Protein AF-A0A8H7HT44-F1 (afdb_monomer_lite)

Secondary structure (DSSP, 8-state):
---------------------------------------------------PPPP-----------------S-------------------------TT--SEEE--SPPP-PPPSSS--PPPS----EEESTT--STT--EEEEEEESS-EEEEHHHHHHHHHHHHHHHHHHH-GGGEEEEE-----EEEEE-----STTGGGT--TTTT--PEEEEEEEEE-TT-EEEEEEE-GGGHHHHHHHHHHHHTTSSS-EEEEE-SBSTTSSSBHHHHHHHHHTT-EEEETTEEEE--SSS-HHHHHHHHTT-

Foldseek 3Di:
DDDDDDDDDDDDDDDDDDDDDDDDDDDDDDDDDDDDDDDDDDDDDDDDDDDDDDDDDDDDDDDDDDDDDDDDDDDDDDDDDDDDDDDDDDDDPDDDPPPPPPQWDADDPDDFDFDDPPDDDADQPDDDFKFFQLQDWLVQFQWKKFKFAQHWTKGFSVLLVVLVCQLQVQCCVPPNRNQKMKGFPFDFRGWDFDPDQDPDVVSVVVDPPCVVVGGDTDGTITTHDRGGTGMMMTGPPVCVVSNVVSSVRSQVSHPHDIDMDIDQGGGPDPDGPVVVVVQVVQLQWAIDRSDTDGQDPDDPPVVSVVSSVRD

InterPro domains:
  IPR001197 Large ribosomal subunit protein uL16, eukaryota/archaea [PTHR11726] (122-304)
  IPR016180 Large ribosomal subunit protein uL16 domain [cd01433] (138-261)
  IPR018255 Large ribosomal subunit protein uL16, conserved site, eukaryota/archaea [PS01257] (203-224)
  IPR036920 Large ribosomal subunit protein uL16 superfamily [G3DSA:3.90.1170.10] (127-273)
  IPR036920 Large ribosomal subunit protein uL16 superfamily [SSF54686] (123-268)
  IPR047873 Large ribosomal subunit protein uL16 [PF00252] (124-261)

Organism: NCBI:txid456999

Radius of gyration: 32.83 Å; chains: 1; boun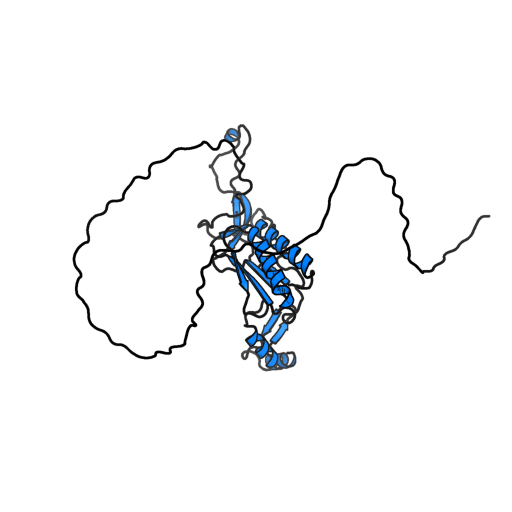ding box: 73×122×83 Å

Structure (mmCIF, N/CA/C/O backbone):
data_AF-A0A8H7HT44-F1
#
_entry.id   AF-A0A8H7HT44-F1
#
loop_
_atom_site.group_PDB
_atom_site.id
_atom_site.type_symbol
_atom_site.label_atom_id
_atom_site.label_alt_id
_atom_site.label_comp_id
_atom_site.label_asym_id
_atom_site.label_entity_id
_atom_site.label_seq_id
_atom_site.pdbx_PDB_ins_code
_atom_site.Cartn_x
_atom_site.Cartn_y
_atom_site.Cartn_z
_atom_site.occupancy
_atom_site.B_iso_or_equiv
_atom_site.auth_seq_id
_atom_site.auth_comp_id
_atom_site.auth_asym_id
_atom_site.auth_atom_id
_atom_site.pdbx_PDB_model_num
ATOM 1 N N . MET A 1 1 ? 19.706 70.543 18.599 1.00 37.88 1 MET A N 1
ATOM 2 C CA . MET A 1 1 ? 19.344 70.424 17.167 1.00 37.88 1 MET A CA 1
ATOM 3 C C . MET A 1 1 ? 18.742 69.041 16.934 1.00 37.88 1 MET A C 1
ATOM 5 O O . MET A 1 1 ? 19.259 68.110 17.529 1.00 37.88 1 MET A O 1
ATOM 9 N N . THR A 1 2 ? 17.627 68.958 16.191 1.00 42.50 2 THR A N 1
ATOM 10 C CA . THR A 1 2 ? 16.979 67.758 15.583 1.00 42.50 2 THR A CA 1
ATOM 11 C C . THR A 1 2 ? 17.364 66.357 16.114 1.00 42.50 2 THR A C 1
ATOM 13 O O . THR A 1 2 ? 18.491 65.918 15.927 1.00 42.50 2 THR A O 1
ATOM 16 N N . GLY A 1 3 ? 16.475 65.527 16.665 1.00 34.94 3 GLY A N 1
ATOM 17 C CA . GLY A 1 3 ? 15.022 65.653 16.822 1.00 34.94 3 GLY A CA 1
ATOM 18 C C . GLY A 1 3 ? 14.358 64.276 16.987 1.00 34.94 3 GLY A C 1
ATOM 19 O O . GLY A 1 3 ? 14.173 63.571 16.008 1.00 34.94 3 GLY A O 1
ATOM 20 N N . THR A 1 4 ? 14.030 63.914 18.235 1.00 37.78 4 THR A N 1
ATOM 21 C CA . THR A 1 4 ? 12.840 63.135 18.677 1.00 37.78 4 THR A CA 1
ATOM 22 C C . THR A 1 4 ? 12.241 62.057 17.745 1.00 37.78 4 THR A C 1
ATOM 24 O O . THR A 1 4 ? 11.661 62.368 16.715 1.00 37.78 4 THR A O 1
ATOM 27 N N . ARG A 1 5 ? 12.303 60.767 18.122 1.00 36.16 5 ARG A N 1
ATOM 28 C CA . ARG A 1 5 ? 11.324 60.055 18.999 1.00 36.16 5 ARG A CA 1
ATOM 29 C C . ARG A 1 5 ? 9.902 59.929 18.409 1.00 36.16 5 ARG A C 1
ATOM 31 O O . ARG A 1 5 ? 9.193 60.926 18.398 1.00 36.16 5 ARG A O 1
ATOM 38 N N . LEU A 1 6 ? 9.425 58.697 18.164 1.00 38.81 6 LEU A N 1
ATOM 39 C CA . LEU A 1 6 ? 8.416 57.978 18.988 1.00 38.81 6 LEU A CA 1
ATOM 40 C C . LEU A 1 6 ? 7.840 56.734 18.281 1.00 38.81 6 LEU A C 1
ATOM 42 O O . LEU A 1 6 ? 7.751 56.680 17.061 1.00 38.81 6 LEU A O 1
ATOM 46 N N . ALA A 1 7 ? 7.404 55.757 19.080 1.00 41.16 7 ALA A N 1
ATOM 47 C CA . ALA A 1 7 ? 6.642 54.588 18.642 1.00 41.16 7 ALA A CA 1
ATOM 48 C C . ALA A 1 7 ? 5.163 54.695 19.068 1.00 41.16 7 ALA A C 1
ATOM 50 O O . ALA A 1 7 ? 4.877 55.240 20.133 1.00 41.16 7 ALA A O 1
ATOM 51 N N . ARG A 1 8 ? 4.253 54.128 18.261 1.00 31.77 8 ARG A N 1
ATOM 52 C CA . ARG A 1 8 ? 2.858 53.694 18.545 1.00 31.77 8 ARG A CA 1
ATOM 53 C C . ARG A 1 8 ? 2.390 52.913 17.290 1.00 31.77 8 ARG A C 1
ATOM 55 O O . ARG A 1 8 ? 2.748 53.340 16.202 1.00 31.77 8 ARG A O 1
ATOM 62 N N . ALA A 1 9 ? 1.799 51.711 17.302 1.00 30.69 9 ALA A N 1
ATOM 63 C CA . ALA A 1 9 ? 0.752 51.053 18.111 1.00 30.69 9 ALA A CA 1
ATOM 64 C C . ALA A 1 9 ? -0.678 51.209 17.529 1.00 30.69 9 ALA A C 1
ATOM 66 O O . ALA A 1 9 ? -1.004 52.270 17.012 1.00 30.69 9 ALA A O 1
ATOM 67 N N . ALA A 1 10 ? -1.499 50.154 17.709 1.00 34.38 10 ALA A N 1
ATOM 68 C CA . ALA A 1 10 ? -2.857 49.888 17.169 1.00 34.38 10 ALA A CA 1
ATOM 69 C C . ALA A 1 10 ? -2.914 49.571 15.649 1.00 34.38 10 ALA A C 1
ATOM 71 O O . ALA A 1 10 ? -2.206 50.205 14.879 1.00 34.38 10 ALA A O 1
ATOM 72 N N . LEU A 1 11 ? -3.560 48.509 15.128 1.00 32.31 11 LEU A N 1
ATOM 73 C CA . LEU A 1 11 ? -4.848 47.795 15.360 1.00 32.31 11 LEU A CA 1
ATOM 74 C C . LEU A 1 11 ? -6.084 48.437 14.701 1.00 32.31 11 LEU A C 1
ATOM 76 O O . LEU A 1 11 ? -6.300 49.631 14.853 1.00 32.31 11 LEU A O 1
ATOM 80 N N . MET A 1 12 ? -6.931 47.560 14.119 1.00 28.78 12 MET A N 1
ATOM 81 C CA . MET A 1 12 ? -8.271 47.806 13.531 1.00 28.78 12 MET A CA 1
ATOM 82 C C . MET A 1 12 ? -8.293 48.627 12.216 1.00 28.78 12 MET A C 1
ATOM 84 O O . MET A 1 12 ? -7.408 49.443 12.008 1.00 28.78 12 MET A O 1
ATOM 88 N N . THR A 1 13 ? -9.226 48.479 11.256 1.00 30.70 13 THR A N 1
ATOM 89 C CA . THR A 1 13 ? -10.298 47.490 10.924 1.00 30.70 13 THR A CA 1
ATOM 90 C C . THR A 1 13 ? -10.782 47.757 9.476 1.00 30.70 13 THR A C 1
ATOM 92 O O . THR A 1 13 ? -10.482 48.821 8.951 1.00 30.70 13 THR A O 1
ATOM 95 N N . GLN A 1 14 ? -11.627 46.867 8.917 1.00 33.28 14 GLN A N 1
ATOM 96 C CA . GLN A 1 14 ? -12.494 47.056 7.721 1.00 33.28 14 GLN A CA 1
ATOM 97 C C . GLN A 1 14 ? -11.764 47.072 6.350 1.00 33.28 14 GLN A C 1
ATOM 99 O O . GLN A 1 14 ? -10.657 47.583 6.259 1.00 33.28 14 GLN A O 1
ATOM 104 N N . SER A 1 15 ? -12.195 46.429 5.248 1.00 29.91 15 SER A N 1
ATOM 105 C CA . SER A 1 15 ? -13.490 45.947 4.691 1.00 29.91 15 SER A CA 1
ATOM 106 C C . SER A 1 15 ? -14.059 46.876 3.606 1.00 29.91 15 SER A C 1
ATOM 108 O O . SER A 1 15 ? -14.185 48.067 3.859 1.00 29.91 15 SER A O 1
ATOM 110 N N . LEU A 1 16 ? -14.520 46.272 2.490 1.00 34.16 16 LEU A N 1
ATOM 111 C CA . LEU A 1 16 ? -15.276 46.873 1.361 1.00 34.16 16 LEU A CA 1
ATOM 112 C C . LEU A 1 16 ? -14.436 47.796 0.433 1.00 34.16 16 LEU A C 1
ATOM 114 O O . LEU A 1 16 ? -13.455 48.374 0.885 1.00 34.16 16 LEU A O 1
ATOM 118 N N . GLU A 1 17 ? -14.711 47.992 -0.865 1.00 31.45 17 GLU A N 1
ATOM 119 C CA . GLU A 1 17 ? -15.514 47.274 -1.883 1.00 31.45 17 GLU A CA 1
ATOM 120 C C . GLU A 1 17 ? -15.044 47.727 -3.296 1.00 31.45 17 GLU A C 1
ATOM 122 O O . GLU A 1 17 ? -14.401 48.764 -3.428 1.00 31.45 17 GLU A O 1
ATOM 127 N N . ASP A 1 18 ? -15.329 46.913 -4.317 1.00 28.80 18 ASP A N 1
ATOM 128 C CA . ASP A 1 18 ? -15.537 47.181 -5.760 1.00 28.80 18 ASP A CA 1
ATOM 129 C C . ASP A 1 18 ? -14.993 48.453 -6.469 1.00 28.80 18 ASP A C 1
ATOM 131 O O . ASP A 1 18 ? -15.210 49.590 -6.062 1.00 28.80 18 ASP A O 1
ATOM 135 N N . GLY A 1 19 ? -14.408 48.279 -7.670 1.00 28.09 19 GLY A N 1
ATOM 136 C CA . GLY A 1 19 ? -13.982 49.418 -8.506 1.00 28.09 19 GLY A CA 1
ATOM 137 C C . GLY A 1 19 ? -13.338 49.073 -9.855 1.00 28.09 19 GLY A C 1
ATOM 138 O O . GLY A 1 19 ? -12.134 49.215 -10.043 1.00 28.09 19 GLY A O 1
ATOM 139 N N . THR A 1 20 ? -14.150 48.635 -10.814 1.00 28.62 20 THR A N 1
ATOM 140 C CA . THR A 1 20 ? -13.809 48.366 -12.226 1.00 28.62 20 THR A CA 1
ATOM 141 C C . THR A 1 20 ? -12.851 49.363 -12.908 1.00 28.62 20 THR A C 1
ATOM 143 O O . THR A 1 20 ? -13.158 50.549 -12.991 1.00 28.62 20 THR A O 1
ATOM 146 N N . TYR A 1 21 ? -11.818 48.854 -13.594 1.00 34.03 21 TYR A N 1
ATOM 147 C CA . TYR A 1 21 ? -11.233 49.511 -14.774 1.00 34.03 21 TYR A CA 1
ATOM 148 C C . TYR A 1 21 ? -11.099 48.513 -15.925 1.00 34.03 21 TYR A C 1
ATOM 150 O O . TYR A 1 21 ? -10.310 47.571 -15.867 1.00 34.03 21 TYR A O 1
ATOM 158 N N . ALA A 1 22 ? -11.869 48.738 -16.989 1.00 32.16 22 ALA A N 1
ATOM 159 C CA . ALA A 1 22 ? -11.761 48.013 -18.246 1.00 32.16 22 ALA A CA 1
ATOM 160 C C . ALA A 1 22 ? -11.398 48.997 -19.363 1.00 32.16 22 ALA A C 1
ATOM 162 O O . ALA A 1 22 ? -12.159 49.919 -19.648 1.00 32.16 22 ALA A O 1
ATOM 163 N N . GLN A 1 23 ? -10.270 48.768 -20.036 1.00 33.03 23 GLN A N 1
ATOM 164 C CA . GLN A 1 23 ? -10.029 49.306 -21.373 1.00 33.03 23 GLN A CA 1
ATOM 165 C C . GLN A 1 23 ? -9.693 48.158 -22.325 1.00 33.03 23 GLN A C 1
ATOM 167 O O . GLN A 1 23 ? -8.879 47.284 -22.036 1.00 33.03 23 GLN A O 1
ATOM 172 N N . LEU A 1 24 ? -10.415 48.140 -23.442 1.00 32.31 24 LEU A N 1
ATOM 173 C CA . LEU A 1 24 ? -10.427 47.088 -24.453 1.00 32.31 24 LEU A CA 1
ATOM 174 C C . LEU A 1 24 ? -9.476 47.434 -25.596 1.00 32.31 24 LEU A C 1
ATOM 176 O O . LEU A 1 24 ? -9.567 48.542 -26.109 1.00 32.31 24 LEU A O 1
ATOM 180 N N . PHE A 1 25 ? -8.736 46.452 -26.122 1.00 28.33 25 PHE A N 1
ATOM 181 C CA . PHE A 1 25 ? -8.438 46.388 -27.561 1.00 28.33 25 PHE A CA 1
ATOM 182 C C . PHE A 1 25 ? -8.197 44.936 -28.033 1.00 28.33 25 PHE A C 1
ATOM 184 O O . PHE A 1 25 ? -7.349 44.240 -27.491 1.00 28.33 25 PHE A O 1
ATOM 191 N N . GLY A 1 26 ? -8.950 44.491 -29.054 1.00 28.12 26 GLY A N 1
ATOM 192 C CA . GLY A 1 26 ? -8.706 43.269 -29.860 1.00 28.12 26 GLY A CA 1
ATOM 193 C C . GLY A 1 26 ? -8.869 41.904 -29.157 1.00 28.12 26 GLY A C 1
ATOM 194 O O . GLY A 1 26 ? -7.903 41.338 -28.671 1.00 28.12 26 GLY A O 1
ATOM 195 N N . ARG A 1 27 ? -10.072 41.312 -29.045 1.00 33.56 27 ARG A N 1
ATOM 196 C CA . ARG A 1 27 ? -10.703 40.401 -30.048 1.00 33.56 27 ARG A CA 1
ATOM 197 C C . ARG A 1 27 ? -9.721 39.348 -30.625 1.00 33.56 27 ARG A C 1
ATOM 199 O O . ARG A 1 27 ? -8.777 39.717 -31.306 1.00 33.56 27 ARG A O 1
ATOM 206 N N . LYS A 1 28 ? -9.957 38.032 -30.485 1.00 29.89 28 LYS A N 1
ATOM 207 C CA . LYS A 1 28 ? -11.209 37.315 -30.827 1.00 29.89 28 LYS A CA 1
ATOM 208 C C . LYS A 1 28 ? -11.586 36.133 -29.900 1.00 29.89 28 LYS A C 1
ATOM 210 O O . LYS A 1 28 ? -10.759 35.271 -29.654 1.00 29.89 28 LYS A O 1
ATOM 215 N N . LEU A 1 29 ? -12.888 36.089 -29.576 1.00 30.75 29 LEU A N 1
ATOM 216 C CA . LEU A 1 29 ? -13.809 34.939 -29.411 1.00 30.75 29 LEU A CA 1
ATOM 217 C C . LEU A 1 29 ? -13.452 33.777 -28.437 1.00 30.75 29 LEU A C 1
ATOM 219 O O . LEU A 1 29 ? -12.451 33.103 -28.616 1.00 30.75 29 LEU A O 1
ATOM 223 N N . ILE A 1 30 ? -14.210 33.555 -27.342 1.00 30.52 30 ILE A N 1
ATOM 224 C CA . ILE A 1 30 ? -15.583 32.958 -27.235 1.00 30.52 30 ILE A CA 1
ATOM 225 C C . ILE A 1 30 ? -15.526 31.412 -27.367 1.00 30.52 30 ILE A C 1
ATOM 227 O O . ILE A 1 30 ? -14.980 30.925 -28.345 1.00 30.52 30 ILE A O 1
ATOM 231 N N . PHE A 1 31 ? -16.052 30.572 -26.458 1.00 25.41 31 PHE A N 1
ATOM 232 C CA . PHE A 1 31 ? -16.946 30.786 -25.301 1.00 25.41 31 PHE A CA 1
ATOM 233 C C . PHE A 1 31 ? -16.708 29.742 -24.187 1.00 25.41 31 PHE A C 1
ATOM 235 O O . PHE A 1 31 ? -16.288 28.620 -24.457 1.00 25.41 31 PHE A O 1
ATOM 242 N N . SER A 1 32 ? -17.075 30.085 -22.949 1.00 33.97 32 SER A N 1
ATOM 243 C CA . SER A 1 32 ? -17.280 29.137 -21.842 1.00 33.97 32 SER A CA 1
ATOM 244 C C . SER A 1 32 ? -18.777 29.054 -21.562 1.00 33.97 32 SER A C 1
ATOM 246 O O . SER A 1 32 ? -19.348 30.070 -21.171 1.00 33.97 32 SER A O 1
ATOM 248 N N . ILE A 1 33 ? -19.396 27.875 -21.681 1.00 32.12 33 ILE A N 1
ATOM 249 C CA . ILE A 1 33 ? -20.751 27.623 -21.168 1.00 32.12 33 ILE A CA 1
ATOM 250 C C . ILE A 1 33 ? -20.831 26.243 -20.492 1.00 32.12 33 ILE A C 1
ATOM 252 O O . ILE A 1 33 ? -20.457 25.219 -21.060 1.00 32.12 33 ILE A O 1
ATOM 256 N N . PHE A 1 34 ? -21.337 26.252 -19.256 1.00 34.50 34 PHE A N 1
ATOM 257 C CA . PHE A 1 34 ? -21.904 25.102 -18.544 1.00 34.50 34 PHE A CA 1
ATOM 258 C C . PHE A 1 34 ? -23.014 24.437 -19.373 1.00 34.50 34 PHE A C 1
ATOM 260 O O . PHE A 1 34 ? -23.878 25.162 -19.845 1.00 34.50 34 PHE A O 1
ATOM 267 N N . TYR A 1 35 ? -23.112 23.102 -19.389 1.00 25.70 35 TYR A N 1
ATOM 268 C CA . TYR A 1 35 ? -24.362 22.385 -19.055 1.00 25.70 35 TYR A CA 1
ATOM 269 C C . TYR A 1 35 ? -24.148 20.858 -19.034 1.00 25.70 35 TYR A C 1
ATOM 271 O O . TYR A 1 35 ? -23.526 20.293 -19.929 1.00 25.70 35 TYR A O 1
ATOM 279 N N . TYR A 1 36 ? -24.720 20.184 -18.033 1.00 36.38 36 TYR A N 1
ATOM 280 C CA . TYR A 1 36 ? -25.208 18.806 -18.194 1.00 36.38 36 TYR A CA 1
ATOM 281 C C . TYR A 1 36 ? -26.533 18.881 -18.968 1.00 36.38 36 TYR A C 1
ATOM 283 O O . TYR A 1 36 ? -27.296 19.815 -18.730 1.00 36.38 36 TYR A O 1
ATOM 291 N N . PRO A 1 37 ? -26.883 17.886 -19.796 1.00 39.72 37 PRO A N 1
ATOM 292 C CA . PRO A 1 37 ? -27.986 17.052 -19.318 1.00 39.72 37 PRO A CA 1
ATOM 293 C C . PRO A 1 37 ? -27.871 15.556 -19.637 1.00 39.72 37 PRO A C 1
ATOM 295 O O . PRO A 1 37 ? -27.061 15.081 -20.429 1.00 39.72 37 PRO A O 1
ATOM 298 N N . LEU A 1 38 ? -28.743 14.824 -18.952 1.00 32.50 38 LEU A N 1
ATOM 299 C CA . LEU A 1 38 ? -29.019 13.402 -19.085 1.00 32.50 38 LEU A CA 1
ATOM 300 C C . LEU A 1 38 ? -29.829 13.068 -20.362 1.00 32.50 38 LEU A C 1
ATOM 302 O O . LEU A 1 38 ? -30.639 13.871 -20.809 1.00 32.50 38 LEU A O 1
ATOM 306 N N . ALA A 1 39 ? -29.750 11.786 -20.744 1.00 32.47 39 ALA A N 1
ATOM 307 C CA . ALA A 1 39 ? -30.862 10.927 -21.194 1.00 32.47 39 ALA A CA 1
ATOM 308 C C . ALA A 1 39 ? -31.244 10.751 -22.694 1.00 32.47 39 ALA A C 1
ATOM 310 O O . ALA A 1 39 ? -31.598 11.680 -23.406 1.00 32.47 39 ALA A O 1
ATOM 311 N N . ARG A 1 40 ? -31.391 9.447 -23.014 1.00 29.97 40 ARG A N 1
ATOM 312 C CA . ARG A 1 40 ? -32.373 8.765 -23.899 1.00 29.97 40 ARG A CA 1
ATOM 313 C C . ARG A 1 40 ? -32.098 8.547 -25.403 1.00 29.97 40 ARG A C 1
ATOM 315 O O . ARG A 1 40 ? -32.569 9.272 -26.265 1.00 29.97 40 ARG A O 1
ATOM 322 N N . SER A 1 41 ? -31.541 7.355 -25.655 1.00 26.16 41 SER A N 1
ATOM 323 C CA . SER A 1 41 ? -31.965 6.338 -26.644 1.00 26.16 41 SER A CA 1
ATOM 324 C C . SER A 1 41 ? -31.801 4.965 -25.935 1.00 26.16 41 SER A C 1
ATOM 326 O O . SER A 1 41 ? -30.787 4.789 -25.261 1.00 26.16 41 SER A O 1
ATOM 328 N N . ILE A 1 42 ? -32.728 3.992 -25.856 1.00 31.45 42 ILE A N 1
ATOM 329 C CA . ILE A 1 42 ? -34.080 3.784 -26.432 1.00 31.45 42 ILE A CA 1
ATOM 330 C C . ILE A 1 42 ? -34.020 3.511 -27.950 1.00 31.45 42 ILE A C 1
ATOM 332 O O . ILE A 1 42 ? -33.752 4.442 -28.701 1.00 31.45 42 ILE A O 1
ATOM 336 N N . GLU A 1 43 ? -34.186 2.276 -28.463 1.00 29.58 43 GLU A N 1
ATOM 337 C CA . GLU A 1 43 ? -34.564 0.970 -27.856 1.00 29.58 43 GLU A CA 1
ATOM 338 C C . GLU A 1 43 ? -33.748 -0.219 -28.414 1.00 29.58 43 GLU A C 1
ATOM 340 O O . GLU A 1 43 ? -33.395 -0.228 -29.591 1.00 29.58 43 GLU A O 1
ATOM 345 N N . ARG A 1 44 ? -33.596 -1.296 -27.622 1.00 26.14 44 ARG A N 1
ATOM 346 C CA . ARG A 1 44 ? -34.099 -2.637 -28.001 1.00 26.14 44 ARG A CA 1
ATOM 347 C C . ARG A 1 44 ? -34.193 -3.571 -26.788 1.00 26.14 44 ARG A C 1
ATOM 349 O O . ARG A 1 44 ? -33.341 -3.561 -25.906 1.00 26.14 44 ARG A O 1
ATOM 356 N N . PHE A 1 45 ? -35.280 -4.336 -26.752 1.00 25.48 45 PHE A N 1
ATOM 357 C CA . PHE A 1 45 ? -35.689 -5.209 -25.651 1.00 25.48 45 PHE A CA 1
ATOM 358 C C . PHE A 1 45 ? -34.836 -6.481 -25.526 1.00 25.48 45 PHE A C 1
ATOM 360 O O . PHE A 1 45 ? -34.574 -7.148 -26.522 1.00 25.48 45 PHE A O 1
ATOM 367 N N . ALA A 1 46 ? -34.579 -6.891 -24.281 1.00 28.12 46 ALA A N 1
ATOM 368 C CA . ALA A 1 46 ? -34.647 -8.291 -23.852 1.00 28.12 46 ALA A CA 1
ATOM 369 C C . ALA A 1 46 ? -34.918 -8.328 -22.335 1.00 28.12 46 ALA A C 1
ATOM 371 O O . ALA A 1 46 ? -34.050 -7.997 -21.529 1.00 28.12 46 ALA A O 1
ATOM 372 N N . VAL A 1 47 ? -36.144 -8.682 -21.941 1.00 26.67 47 VAL A N 1
ATOM 373 C CA . VAL A 1 47 ? -36.562 -8.796 -20.535 1.00 26.67 47 VAL A CA 1
ATOM 374 C C . VAL A 1 47 ? -36.498 -10.258 -20.113 1.00 26.67 47 VAL A C 1
ATOM 376 O O . VAL A 1 47 ? -37.272 -11.054 -20.629 1.00 26.67 47 VAL A O 1
ATOM 379 N N . ILE A 1 48 ? -35.657 -10.590 -19.125 1.00 26.36 48 ILE A N 1
ATOM 380 C CA . ILE A 1 48 ? -35.842 -11.776 -18.270 1.00 26.36 48 ILE A CA 1
ATOM 381 C C . ILE A 1 48 ? -35.543 -11.398 -16.806 1.00 26.36 48 ILE A C 1
ATOM 383 O O . ILE A 1 48 ? -34.407 -11.421 -16.338 1.00 26.36 48 ILE A O 1
ATOM 387 N N . ARG A 1 49 ? -36.607 -11.049 -16.077 1.00 25.39 49 ARG A N 1
ATOM 388 C CA . ARG A 1 49 ? -36.806 -11.442 -14.666 1.00 25.39 49 ARG A CA 1
ATOM 389 C C . ARG A 1 49 ? -37.326 -12.898 -14.692 1.00 25.39 49 ARG A C 1
ATOM 391 O O . ARG A 1 49 ? -37.945 -13.260 -15.684 1.00 25.39 49 ARG A O 1
ATOM 398 N N . SER A 1 50 ? -37.192 -13.775 -13.698 1.00 26.12 50 SER A N 1
ATOM 399 C CA . SER A 1 50 ? -36.572 -13.750 -12.358 1.00 26.12 50 SER A CA 1
ATOM 400 C C . SER A 1 50 ? -36.762 -15.137 -11.716 1.00 26.12 50 SER A C 1
ATOM 402 O O . SER A 1 50 ? -37.829 -15.705 -11.919 1.00 26.12 50 SER A O 1
ATOM 404 N N . ALA A 1 51 ? -35.845 -15.620 -10.868 1.00 29.05 51 ALA A N 1
ATOM 405 C CA . ALA A 1 51 ? -36.146 -16.614 -9.818 1.00 29.05 51 ALA A CA 1
ATOM 406 C C . ALA A 1 51 ? -35.024 -16.651 -8.747 1.00 29.05 51 ALA A C 1
ATOM 408 O O . ALA A 1 51 ? -33.868 -16.398 -9.100 1.00 29.05 51 ALA A O 1
ATOM 409 N N . PRO A 1 52 ? -35.334 -16.908 -7.459 1.00 31.55 52 PRO A N 1
ATOM 410 C CA . PRO A 1 52 ? -34.357 -16.948 -6.366 1.00 31.55 52 PRO A CA 1
ATOM 411 C C . PRO A 1 52 ? -33.739 -18.343 -6.161 1.00 31.55 52 PRO A C 1
ATOM 413 O O . PRO A 1 52 ? -34.285 -19.348 -6.604 1.00 31.55 52 PRO A O 1
ATOM 416 N N . ALA A 1 53 ? -32.614 -18.400 -5.441 1.00 30.33 53 ALA A N 1
ATOM 417 C CA . ALA A 1 53 ? -32.045 -19.654 -4.951 1.00 30.33 53 ALA A CA 1
ATOM 418 C C . ALA A 1 53 ? -32.706 -20.044 -3.620 1.00 30.33 53 ALA A C 1
ATOM 420 O O . ALA A 1 53 ? -32.580 -19.319 -2.632 1.00 30.33 53 ALA A O 1
ATOM 421 N N . GLU A 1 54 ? -33.401 -21.178 -3.612 1.00 28.66 54 GLU A N 1
ATOM 422 C CA . GLU A 1 54 ? -34.036 -21.765 -2.431 1.00 28.66 54 GLU A CA 1
ATOM 423 C C . GLU A 1 54 ? -33.089 -22.756 -1.730 1.00 28.66 54 GLU A C 1
ATOM 425 O O . GLU A 1 54 ? -32.157 -23.292 -2.334 1.00 28.66 54 GLU A O 1
ATOM 430 N N . GLN A 1 55 ? -33.289 -22.955 -0.427 1.00 26.66 55 GLN A N 1
ATOM 431 C CA . GLN A 1 55 ? -32.468 -23.839 0.400 1.00 26.66 55 GLN A CA 1
ATOM 432 C C . GLN A 1 55 ? -32.886 -25.300 0.203 1.00 26.66 55 GLN A C 1
ATOM 434 O O . GLN A 1 55 ? -34.070 -25.608 0.282 1.00 26.66 55 GLN A O 1
ATOM 439 N N . VAL A 1 56 ? -31.919 -26.211 0.071 1.00 28.83 56 VAL A N 1
ATOM 440 C CA . VAL A 1 56 ? -32.140 -27.644 0.318 1.00 28.83 56 VAL A CA 1
ATOM 441 C C . VAL A 1 56 ? -30.980 -28.184 1.147 1.00 28.83 56 VAL A C 1
ATOM 443 O O . VAL A 1 56 ? -29.838 -28.234 0.689 1.00 28.83 56 VAL A O 1
ATOM 446 N N . GLU A 1 57 ? -31.284 -28.582 2.380 1.00 25.48 57 GLU A N 1
ATOM 447 C CA . GLU A 1 57 ? -30.437 -29.487 3.153 1.00 25.48 57 GLU A CA 1
ATOM 448 C C . GLU A 1 57 ? -30.569 -30.903 2.581 1.00 25.48 57 GLU A C 1
ATOM 450 O O . GLU A 1 57 ? -31.677 -31.359 2.305 1.00 25.48 57 GLU A O 1
ATOM 455 N N . ALA A 1 58 ? -29.458 -31.627 2.450 1.00 28.16 58 ALA A N 1
ATOM 456 C CA . ALA A 1 58 ? -29.486 -33.072 2.254 1.00 28.16 58 ALA A CA 1
ATOM 457 C C . ALA A 1 58 ? -28.259 -33.710 2.913 1.00 28.16 58 ALA A C 1
ATOM 459 O O . ALA A 1 58 ? -27.116 -33.490 2.508 1.00 28.16 58 ALA A O 1
ATOM 460 N N . SER A 1 59 ? -28.514 -34.485 3.960 1.00 24.56 59 SER A N 1
ATOM 461 C CA . SER A 1 59 ? -27.547 -35.323 4.661 1.00 24.56 59 SER A CA 1
ATOM 462 C C . SER A 1 59 ? -27.646 -36.789 4.203 1.00 24.56 59 SER A C 1
ATOM 464 O O . SER A 1 59 ? -28.607 -37.187 3.552 1.00 24.56 59 SER A O 1
ATOM 466 N N . CYS A 1 60 ? -26.656 -37.584 4.628 1.00 26.09 60 CYS A N 1
ATOM 467 C CA . CYS A 1 60 ? -26.634 -39.056 4.687 1.00 26.09 60 CYS A CA 1
ATOM 468 C C . CYS A 1 60 ? -26.270 -39.897 3.433 1.00 26.09 60 CYS A C 1
ATOM 470 O O . CYS A 1 60 ? -26.997 -39.968 2.453 1.00 26.09 60 CYS A O 1
ATOM 472 N N . SER A 1 61 ? -25.180 -40.667 3.622 1.00 28.00 61 SER A N 1
ATOM 473 C CA . SER A 1 61 ? -24.939 -42.084 3.240 1.00 28.00 61 SER A CA 1
ATOM 474 C C . SER A 1 61 ? -24.994 -42.562 1.773 1.00 28.00 61 SER A C 1
ATOM 476 O O . SER A 1 61 ? -25.951 -42.326 1.051 1.00 28.00 61 SER A O 1
ATOM 478 N N . GLY A 1 62 ? -23.982 -43.360 1.384 1.00 25.83 62 GLY A N 1
ATOM 479 C CA . GLY A 1 62 ? -23.969 -44.190 0.159 1.00 25.83 62 GLY A CA 1
ATOM 480 C C . GLY A 1 62 ? -24.772 -45.506 0.298 1.00 25.83 62 GLY A C 1
ATOM 481 O O . GLY A 1 62 ? -25.624 -45.563 1.185 1.00 25.83 62 GLY A O 1
ATOM 482 N N . PRO A 1 63 ? -24.514 -46.577 -0.498 1.00 36.09 63 PRO A N 1
ATOM 483 C CA . PRO A 1 63 ? -23.194 -47.007 -0.983 1.00 36.09 63 PRO A CA 1
ATOM 484 C C . PRO A 1 63 ? -23.119 -47.276 -2.512 1.00 36.09 63 PRO A C 1
ATOM 486 O O . PRO A 1 63 ? -23.816 -46.649 -3.299 1.00 36.09 63 PRO A O 1
ATOM 489 N N . ALA A 1 64 ? -22.176 -48.131 -2.925 1.00 26.06 64 ALA A N 1
ATOM 490 C CA . ALA A 1 64 ? -21.639 -48.272 -4.281 1.00 26.06 64 ALA A CA 1
ATOM 491 C C . ALA A 1 64 ? -22.291 -49.370 -5.158 1.00 26.06 64 ALA A C 1
ATOM 493 O O . ALA A 1 64 ? -23.142 -50.124 -4.696 1.00 26.06 64 ALA A O 1
ATOM 494 N N . SER A 1 65 ? -21.714 -49.515 -6.363 1.00 26.05 65 SER A N 1
ATOM 495 C CA . SER A 1 65 ? -21.779 -50.610 -7.358 1.00 26.05 65 SER A CA 1
ATOM 496 C C . SER A 1 65 ? -22.627 -50.361 -8.615 1.00 26.05 65 SER A C 1
ATOM 498 O O . SER A 1 65 ? -23.673 -49.731 -8.552 1.00 26.05 65 SER A O 1
ATOM 500 N N . GLU A 1 66 ? -22.091 -50.865 -9.740 1.00 26.67 66 GLU A N 1
ATOM 501 C CA . GLU A 1 66 ? -22.628 -50.840 -11.117 1.00 26.67 66 GLU A CA 1
ATOM 502 C C . GLU A 1 66 ? -22.724 -49.418 -11.731 1.00 26.67 66 GLU A C 1
ATOM 504 O O . GLU A 1 66 ? -23.216 -48.475 -11.132 1.00 26.67 66 GLU A O 1
ATOM 509 N N . ILE A 1 67 ? -22.182 -49.117 -12.916 1.00 28.62 67 ILE A N 1
ATOM 510 C CA . ILE A 1 67 ? -22.052 -49.930 -14.130 1.00 28.62 67 ILE A CA 1
ATOM 511 C C . ILE A 1 67 ? -20.604 -49.932 -14.640 1.00 28.62 67 ILE A C 1
ATOM 513 O O . ILE A 1 67 ? -20.025 -48.891 -14.949 1.00 28.62 67 ILE A O 1
ATOM 517 N N . SER A 1 68 ? -20.046 -51.129 -14.813 1.00 24.59 68 SER A N 1
ATOM 518 C CA . SER A 1 68 ? -18.812 -51.365 -15.562 1.00 24.59 68 SER A CA 1
ATOM 519 C C . SER A 1 68 ? -19.131 -52.100 -16.862 1.00 24.59 68 SER A C 1
ATOM 521 O O . SER A 1 68 ? -19.253 -53.322 -16.857 1.00 24.59 68 SER A O 1
ATOM 523 N N . GLN A 1 69 ? -19.230 -51.377 -17.976 1.00 28.22 69 GLN A N 1
ATOM 524 C CA . GLN A 1 69 ? -19.188 -51.939 -19.329 1.00 28.22 69 GLN A CA 1
ATOM 525 C C . GLN A 1 69 ? -18.711 -50.860 -20.313 1.00 28.22 69 GLN A C 1
ATOM 527 O O . GLN A 1 69 ? -18.895 -49.675 -20.061 1.00 28.22 69 GLN A O 1
ATOM 532 N N . GLN A 1 70 ? -18.071 -51.290 -21.406 1.00 26.30 70 GLN A N 1
ATOM 533 C CA . GLN A 1 70 ? -17.404 -50.452 -22.422 1.00 26.30 70 GLN A CA 1
ATOM 534 C C . GLN A 1 70 ? -16.092 -49.778 -21.973 1.00 26.30 70 GLN A C 1
ATOM 536 O O . GLN A 1 70 ? -15.971 -48.570 -21.784 1.00 26.30 70 GLN A O 1
ATOM 541 N N . ARG A 1 71 ? -15.051 -50.617 -21.903 1.00 23.48 71 ARG A N 1
ATOM 542 C CA . ARG A 1 71 ? -13.643 -50.216 -22.010 1.00 23.48 71 ARG A CA 1
ATOM 543 C C . ARG A 1 71 ? -12.965 -51.103 -23.062 1.00 23.48 71 ARG A C 1
ATOM 545 O O . ARG A 1 71 ? -12.605 -52.234 -22.750 1.00 23.48 71 ARG A O 1
ATOM 552 N N . SER A 1 72 ? -12.826 -50.632 -24.297 1.00 23.03 72 SER A N 1
ATOM 553 C CA . SER A 1 72 ? -11.903 -51.147 -25.333 1.00 23.03 72 SER A CA 1
ATOM 554 C C . SER A 1 72 ? -12.045 -50.291 -26.593 1.00 23.03 72 SER A C 1
ATOM 556 O O . SER A 1 72 ? -13.142 -49.818 -26.854 1.00 23.03 72 SER A O 1
ATOM 558 N N . GLU A 1 73 ? -10.939 -50.124 -27.333 1.00 26.50 73 GLU A N 1
ATOM 559 C CA . GLU A 1 73 ? -10.827 -49.327 -28.574 1.00 26.50 73 GLU A CA 1
ATOM 560 C C . GLU A 1 73 ? -10.989 -47.797 -28.338 1.00 26.50 73 GLU A C 1
ATOM 562 O O . GLU A 1 73 ? -11.977 -47.331 -27.790 1.00 26.50 73 GLU A O 1
ATOM 567 N N . GLU A 1 74 ? -10.027 -46.915 -28.633 1.00 24.88 74 GLU A N 1
ATOM 568 C CA . GLU A 1 74 ? -8.723 -47.054 -29.293 1.00 24.88 74 GLU A CA 1
ATOM 569 C C . GLU A 1 74 ? -7.603 -46.385 -28.476 1.00 24.88 74 GLU A C 1
ATOM 571 O O . GLU A 1 74 ? -7.765 -45.306 -27.903 1.00 24.88 74 GLU A O 1
ATOM 576 N N . SER A 1 75 ? -6.408 -46.978 -28.495 1.00 25.36 75 SER A N 1
ATOM 577 C CA . SER A 1 75 ? -5.174 -46.297 -28.095 1.00 25.36 75 SER A CA 1
ATOM 578 C C . SER A 1 75 ? -4.046 -46.632 -29.068 1.00 25.36 75 SER A C 1
ATOM 580 O O . SER A 1 75 ? -3.362 -47.644 -28.925 1.00 25.36 75 SER A O 1
ATOM 582 N N . GLN A 1 76 ? -3.821 -45.772 -30.071 1.00 26.52 76 GLN A N 1
ATOM 583 C CA . GLN A 1 76 ? -2.582 -45.802 -30.856 1.00 26.52 76 GLN A CA 1
ATOM 584 C C . GLN A 1 76 ? -2.316 -44.539 -31.696 1.00 26.52 76 GLN A C 1
ATOM 586 O O . GLN A 1 76 ? -3.164 -44.047 -32.425 1.00 26.52 76 GLN A O 1
ATOM 591 N N . SER A 1 77 ? -1.047 -44.122 -31.662 1.00 24.52 77 SER A N 1
ATOM 592 C CA . SER A 1 77 ? -0.322 -43.375 -32.703 1.00 24.52 77 SER A CA 1
ATOM 593 C C . SER A 1 77 ? -0.631 -41.889 -32.977 1.00 24.52 77 SER A C 1
ATOM 595 O O . SER A 1 77 ? -1.613 -41.476 -33.584 1.00 24.52 77 SER A O 1
ATOM 597 N N . ALA A 1 78 ? 0.366 -41.081 -32.623 1.00 28.38 78 ALA A N 1
ATOM 598 C CA . ALA A 1 78 ? 0.519 -39.659 -32.891 1.00 28.38 78 ALA A CA 1
ATOM 599 C C . ALA A 1 78 ? 0.498 -39.227 -34.375 1.00 28.38 78 ALA A C 1
ATOM 601 O O . ALA A 1 78 ? 1.066 -39.893 -35.240 1.00 28.38 78 ALA A O 1
ATOM 602 N N . LYS A 1 79 ? 0.076 -37.971 -34.615 1.00 27.14 79 LYS A N 1
ATOM 603 C CA . LYS A 1 79 ? 0.720 -37.029 -35.563 1.00 27.14 79 LYS A CA 1
ATOM 604 C C . LYS A 1 79 ? 0.313 -35.573 -35.277 1.00 27.14 79 LYS A C 1
ATOM 606 O O . LYS A 1 79 ? -0.863 -35.256 -35.161 1.00 27.14 79 LYS A O 1
ATOM 611 N N . ARG A 1 80 ? 1.297 -34.666 -35.178 1.00 25.80 80 ARG A N 1
ATOM 612 C CA . ARG A 1 80 ? 1.070 -33.209 -35.041 1.00 25.80 80 ARG A CA 1
ATOM 613 C C . ARG A 1 80 ? 0.775 -32.584 -36.415 1.00 25.80 80 ARG A C 1
ATOM 615 O O . ARG A 1 80 ? 1.612 -32.760 -37.304 1.00 25.80 80 ARG A O 1
ATOM 622 N N . PRO A 1 81 ? -0.271 -31.758 -36.594 1.00 30.12 81 PRO A N 1
ATOM 623 C CA . PRO A 1 81 ? -0.396 -30.928 -37.788 1.00 30.12 81 PRO A CA 1
ATOM 624 C C . PRO A 1 81 ? 0.550 -29.717 -37.704 1.00 30.12 81 PRO A C 1
ATOM 626 O O . PRO A 1 81 ? 0.310 -28.759 -36.970 1.00 30.12 81 PRO A O 1
ATOM 629 N N . ARG A 1 82 ? 1.642 -29.739 -38.479 1.00 32.94 82 ARG A N 1
ATOM 630 C CA . ARG A 1 82 ? 2.442 -28.538 -38.773 1.00 32.94 82 ARG A CA 1
ATOM 631 C C . ARG A 1 82 ? 1.926 -27.875 -40.054 1.00 32.94 82 ARG A C 1
ATOM 633 O O . ARG A 1 82 ? 2.388 -28.251 -41.123 1.00 32.94 82 ARG A O 1
ATOM 640 N N . HIS A 1 83 ? 1.074 -26.853 -39.964 1.00 27.28 83 HIS A N 1
ATOM 641 C CA . HIS A 1 83 ? 1.140 -25.703 -40.883 1.00 27.28 83 HIS A CA 1
ATOM 642 C C . HIS A 1 83 ? 0.192 -24.576 -40.449 1.00 27.28 83 HIS A C 1
ATOM 644 O O . HIS A 1 83 ? -1.022 -24.741 -40.467 1.00 27.28 83 HIS A O 1
ATOM 650 N N . ILE A 1 84 ? 0.742 -23.399 -40.149 1.00 31.72 84 ILE A N 1
ATOM 651 C CA . ILE A 1 84 ? 0.012 -22.129 -40.243 1.00 31.72 84 ILE A CA 1
ATOM 652 C C . ILE A 1 84 ? 0.808 -21.278 -41.229 1.00 31.72 84 ILE A C 1
ATOM 654 O O . ILE A 1 84 ? 2.002 -21.040 -41.030 1.00 31.72 84 ILE A O 1
ATOM 658 N N . LYS A 1 85 ? 0.172 -20.892 -42.338 1.00 28.78 85 LYS A N 1
ATOM 659 C CA . LYS A 1 85 ? 0.809 -20.105 -43.399 1.00 28.78 85 LYS A CA 1
ATOM 660 C C . LYS A 1 85 ? 1.070 -18.684 -42.888 1.00 28.78 85 LYS A C 1
ATOM 662 O O . LYS A 1 85 ? 0.159 -18.039 -42.375 1.00 28.78 85 LYS A O 1
ATOM 667 N N . ARG A 1 86 ? 2.299 -18.182 -43.054 1.00 27.97 86 ARG A N 1
ATOM 668 C CA . ARG A 1 86 ? 2.600 -16.755 -42.861 1.00 27.97 86 ARG A CA 1
ATOM 669 C C . ARG A 1 86 ? 1.886 -15.948 -43.944 1.00 27.97 86 ARG A C 1
ATOM 671 O O . ARG A 1 86 ? 2.148 -16.166 -45.123 1.00 27.97 86 ARG A O 1
ATOM 678 N N . ILE A 1 87 ? 1.055 -14.991 -43.543 1.00 33.41 87 ILE A N 1
ATOM 679 C CA . ILE A 1 87 ? 0.635 -13.887 -44.409 1.00 33.41 87 ILE A CA 1
ATOM 680 C C . ILE A 1 87 ? 1.534 -12.702 -44.053 1.00 33.41 87 ILE A C 1
ATOM 682 O O . ILE A 1 87 ? 1.444 -12.156 -42.955 1.00 33.41 87 ILE A O 1
ATOM 686 N N . ASN A 1 88 ? 2.444 -12.346 -44.961 1.00 31.58 88 ASN A N 1
ATOM 687 C CA . ASN A 1 88 ? 3.279 -11.155 -44.825 1.00 31.58 88 ASN A CA 1
ATOM 688 C C . ASN A 1 88 ? 2.457 -9.927 -45.226 1.00 31.58 88 ASN A C 1
ATOM 690 O O . ASN A 1 88 ? 2.012 -9.865 -46.365 1.00 31.58 88 ASN A O 1
ATOM 694 N N . ASN A 1 89 ? 2.326 -8.940 -44.338 1.00 31.47 89 ASN A N 1
ATOM 695 C CA . ASN A 1 89 ? 1.831 -7.602 -44.669 1.00 31.47 89 ASN A CA 1
ATOM 696 C C . ASN A 1 89 ? 2.525 -6.555 -43.780 1.00 31.47 89 ASN A C 1
ATOM 698 O O . ASN A 1 89 ? 2.406 -6.622 -42.561 1.00 31.47 89 ASN A O 1
ATOM 702 N N . GLY A 1 90 ? 3.184 -5.569 -44.400 1.00 31.20 90 GLY A N 1
ATOM 703 C CA . GLY A 1 90 ? 3.542 -4.284 -43.779 1.00 31.20 90 GLY A CA 1
ATOM 704 C C . GLY A 1 90 ? 4.795 -4.240 -42.889 1.00 31.20 90 GLY A C 1
ATOM 705 O O . GLY A 1 90 ? 4.800 -4.707 -41.754 1.00 31.20 90 GLY A O 1
ATOM 706 N N . SER A 1 91 ? 5.840 -3.562 -43.369 1.00 35.47 91 SER A N 1
ATOM 707 C CA . SER A 1 91 ? 7.027 -3.186 -42.586 1.00 35.47 91 SER A CA 1
ATOM 708 C C . SER A 1 91 ? 6.713 -2.078 -41.561 1.00 35.47 91 SER A C 1
ATOM 710 O O . SER A 1 91 ? 6.205 -1.031 -41.966 1.00 35.47 91 SER A O 1
ATOM 712 N N . PRO A 1 92 ? 7.084 -2.202 -40.271 1.00 35.12 92 PRO A N 1
ATOM 713 C CA . PRO A 1 92 ? 6.995 -1.098 -39.316 1.00 35.12 92 PRO A CA 1
ATOM 714 C C . PRO A 1 92 ? 8.299 -0.282 -39.285 1.00 35.12 92 PRO A C 1
ATOM 716 O O . PRO A 1 92 ? 9.165 -0.462 -38.427 1.00 35.12 92 PRO A O 1
ATOM 719 N N . SER A 1 93 ? 8.447 0.659 -40.217 1.00 33.72 93 SER A N 1
ATOM 720 C CA . SER A 1 93 ? 9.564 1.610 -40.227 1.00 33.72 93 SER A CA 1
ATOM 721 C C . SER A 1 93 ? 9.341 2.772 -39.248 1.00 33.72 93 SER A C 1
ATOM 723 O O . SER A 1 93 ? 8.947 3.863 -39.660 1.00 33.72 93 SER A O 1
ATOM 725 N N . ARG A 1 94 ? 9.620 2.559 -37.955 1.00 36.06 94 ARG A N 1
ATOM 726 C CA . ARG A 1 94 ? 10.157 3.589 -37.037 1.00 36.06 94 ARG A CA 1
ATOM 727 C C . ARG A 1 94 ? 10.509 2.984 -35.680 1.00 36.06 94 ARG A C 1
ATOM 729 O O . ARG A 1 94 ? 9.648 2.499 -34.954 1.00 36.06 94 ARG A O 1
ATOM 736 N N . SER A 1 95 ? 11.783 3.086 -35.320 1.00 38.31 95 SER A N 1
ATOM 737 C CA . SER A 1 95 ? 12.309 2.758 -33.998 1.00 38.31 95 SER A CA 1
ATOM 738 C C . SER A 1 95 ? 11.783 3.736 -32.942 1.00 38.31 95 SER A C 1
ATOM 740 O O . SER A 1 95 ? 12.392 4.776 -32.685 1.00 38.31 95 SER A O 1
ATOM 742 N N . LEU A 1 96 ? 10.661 3.400 -32.305 1.00 33.38 96 LEU A N 1
ATOM 743 C CA . LEU A 1 96 ? 10.322 3.971 -31.005 1.00 33.38 96 LEU A CA 1
ATOM 744 C C . LEU A 1 96 ? 11.225 3.319 -29.953 1.00 33.38 96 LEU A C 1
ATOM 746 O O . LEU A 1 96 ? 11.111 2.127 -29.673 1.00 33.38 96 LEU A O 1
ATOM 750 N N . LEU A 1 97 ? 12.142 4.113 -29.397 1.00 36.19 97 LEU A N 1
ATOM 751 C CA . LEU A 1 97 ? 12.990 3.724 -28.271 1.00 36.19 97 LEU A CA 1
ATOM 752 C C . LEU A 1 97 ? 12.101 3.252 -27.102 1.00 36.19 97 LEU A C 1
ATOM 754 O O . LEU A 1 97 ? 11.230 4.017 -26.678 1.00 36.19 97 LEU A O 1
ATOM 758 N N . PRO A 1 98 ? 12.299 2.041 -26.547 1.00 38.66 98 PRO A N 1
ATOM 759 C CA . PRO A 1 98 ? 11.417 1.488 -25.523 1.00 38.66 98 PRO A CA 1
ATOM 760 C C . PRO A 1 98 ? 11.718 2.043 -24.117 1.00 38.66 98 PRO A C 1
ATOM 762 O O . PRO A 1 98 ? 11.965 1.295 -23.177 1.00 38.66 98 PRO A O 1
ATOM 765 N N . LEU A 1 99 ? 11.598 3.362 -23.933 1.00 37.59 99 LEU A N 1
ATOM 766 C CA . LEU A 1 99 ? 11.618 4.035 -22.620 1.00 37.59 99 LEU A CA 1
ATOM 767 C C . LEU A 1 99 ? 10.294 3.882 -21.830 1.00 37.59 99 LEU A C 1
ATOM 769 O O . LEU A 1 99 ? 9.961 4.689 -20.966 1.00 37.59 99 LEU A O 1
ATOM 773 N N . LEU A 1 100 ? 9.528 2.830 -22.134 1.00 34.66 100 LEU A N 1
ATOM 774 C CA . LEU A 1 100 ? 8.274 2.445 -21.473 1.00 34.66 100 LEU A CA 1
ATOM 775 C C . LEU A 1 100 ? 8.251 0.965 -21.034 1.00 34.66 100 LEU A C 1
ATOM 777 O O . LEU A 1 100 ? 7.264 0.523 -20.453 1.00 34.66 100 LEU A O 1
ATOM 781 N N . GLN A 1 101 ? 9.330 0.206 -21.266 1.00 38.62 101 GLN A N 1
ATOM 782 C CA . GLN A 1 101 ? 9.376 -1.249 -21.046 1.00 38.62 101 GLN A CA 1
ATOM 783 C C . GLN A 1 101 ? 9.943 -1.666 -19.666 1.00 38.62 101 GLN A C 1
ATOM 785 O O . GLN A 1 101 ? 10.064 -2.855 -19.397 1.00 38.62 101 GLN A O 1
ATOM 790 N N . GLU A 1 102 ? 10.269 -0.727 -18.766 1.00 47.44 102 GLU A N 1
ATOM 791 C CA . GLU A 1 102 ? 10.871 -1.022 -17.442 1.00 47.44 102 GLU A CA 1
ATOM 792 C C . GLU A 1 102 ? 9.872 -1.078 -16.265 1.00 47.44 102 GLU A C 1
ATOM 794 O O . GLU A 1 102 ? 10.273 -1.163 -15.105 1.00 47.44 102 GLU A O 1
ATOM 799 N N . GLN A 1 103 ? 8.557 -1.047 -16.516 1.00 50.84 103 GLN A N 1
ATOM 800 C CA . GLN A 1 103 ? 7.565 -1.131 -15.427 1.00 50.84 103 GLN A CA 1
ATOM 801 C C . GLN A 1 103 ? 7.223 -2.565 -15.004 1.00 50.84 103 GLN A C 1
ATOM 803 O O . GLN A 1 103 ? 6.808 -2.757 -13.865 1.00 50.84 103 GLN A O 1
ATOM 808 N N . ALA A 1 104 ? 7.431 -3.553 -15.882 1.00 45.66 104 ALA A N 1
ATOM 809 C CA . ALA A 1 104 ? 7.237 -4.972 -15.598 1.00 45.66 104 ALA A CA 1
ATOM 810 C C . ALA A 1 104 ? 8.498 -5.754 -15.979 1.00 45.66 104 ALA A C 1
ATOM 812 O O . ALA A 1 104 ? 8.752 -5.982 -17.162 1.00 45.66 104 ALA A O 1
ATOM 813 N N . VAL A 1 105 ? 9.256 -6.221 -14.988 1.00 54.22 105 VAL A N 1
ATOM 814 C CA . VAL A 1 105 ? 10.152 -7.359 -15.215 1.00 54.22 105 VAL A CA 1
ATOM 815 C C . VAL A 1 105 ? 9.327 -8.600 -14.864 1.00 54.22 105 VAL A C 1
ATOM 817 O O . VAL A 1 105 ? 8.965 -8.751 -13.691 1.00 54.22 105 VAL A O 1
ATOM 820 N N . PRO A 1 106 ? 8.959 -9.470 -15.829 1.00 52.16 106 PRO A N 1
ATOM 821 C CA . PRO A 1 106 ? 8.301 -10.731 -15.493 1.00 52.16 106 PRO A CA 1
ATOM 822 C C . PRO A 1 106 ? 9.203 -11.490 -14.521 1.00 52.16 106 PRO A C 1
ATOM 824 O O . PRO A 1 106 ? 10.426 -11.429 -14.653 1.00 52.16 106 PRO A O 1
ATOM 827 N N . GLN A 1 107 ? 8.632 -12.156 -13.515 1.00 53.12 107 GLN A N 1
ATOM 828 C CA . GLN A 1 107 ? 9.435 -12.727 -12.435 1.00 53.12 107 GLN A CA 1
ATOM 829 C C . GLN A 1 107 ? 10.256 -13.930 -12.923 1.00 53.12 107 GLN A C 1
ATOM 831 O O . GLN A 1 107 ? 9.840 -15.079 -12.811 1.00 53.12 107 GLN A O 1
ATOM 836 N N . VAL A 1 108 ? 11.450 -13.635 -13.440 1.00 56.84 108 VAL A N 1
ATOM 837 C CA . VAL A 1 108 ? 12.478 -14.608 -13.812 1.00 56.84 108 VAL A CA 1
ATOM 838 C C . VAL A 1 108 ? 12.813 -15.465 -12.586 1.00 56.84 108 VAL A C 1
ATOM 840 O O . VAL A 1 108 ? 12.838 -14.961 -11.459 1.00 56.84 108 VAL A O 1
ATOM 843 N N . GLU A 1 109 ? 13.131 -16.742 -12.809 1.00 58.88 109 GLU A N 1
ATOM 844 C CA . GLU A 1 109 ? 13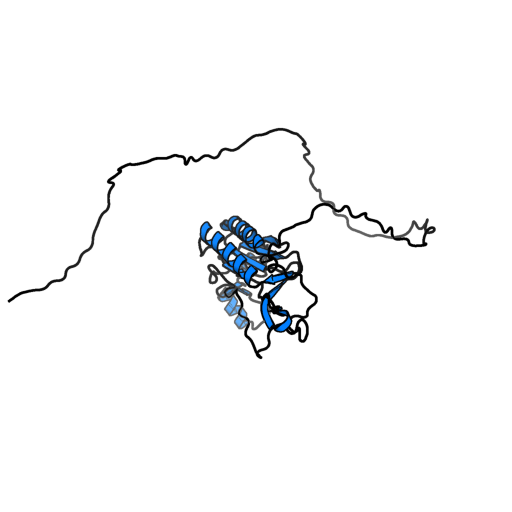.493 -17.758 -11.802 1.00 58.88 109 GLU A CA 1
ATOM 845 C C . GLU A 1 109 ? 14.815 -17.476 -11.047 1.00 58.88 109 GLU A C 1
ATOM 847 O O . GLU A 1 109 ? 15.451 -18.370 -10.493 1.00 58.88 109 GLU A O 1
ATOM 852 N N . VAL A 1 110 ? 15.259 -16.219 -10.992 1.00 59.91 110 VAL A N 1
ATOM 853 C CA . VAL A 1 110 ? 16.437 -15.817 -10.224 1.00 59.91 110 VAL A CA 1
ATOM 854 C C . VAL A 1 110 ? 16.124 -15.930 -8.734 1.00 59.91 110 VAL A C 1
ATOM 856 O O . VAL A 1 110 ? 15.055 -15.519 -8.268 1.00 59.91 110 VAL A O 1
ATOM 859 N N . GLN A 1 111 ? 17.073 -16.448 -7.958 1.00 65.75 111 GLN A N 1
ATOM 860 C CA . GLN A 1 111 ? 16.983 -16.465 -6.499 1.00 65.75 111 GLN A CA 1
ATOM 861 C C . GLN A 1 111 ? 16.896 -15.033 -5.927 1.00 65.75 111 GLN A C 1
ATOM 863 O O . GLN A 1 111 ? 17.426 -14.095 -6.533 1.00 65.75 111 GLN A O 1
ATOM 868 N N . PRO A 1 112 ? 16.237 -14.820 -4.770 1.00 73.69 112 PRO A N 1
ATOM 869 C CA . PRO A 1 112 ? 16.198 -13.512 -4.125 1.00 73.69 112 PRO A CA 1
ATOM 870 C C . PRO A 1 112 ? 17.612 -13.005 -3.820 1.00 73.69 112 PRO A C 1
ATOM 872 O O . PRO A 1 112 ? 18.349 -13.615 -3.050 1.00 73.69 112 PRO A O 1
ATOM 875 N N . TRP A 1 113 ? 17.984 -11.870 -4.412 1.00 64.62 113 TRP A N 1
ATOM 876 C CA . TRP A 1 113 ? 19.243 -11.189 -4.114 1.00 64.62 113 TRP A CA 1
ATOM 877 C C . TRP A 1 113 ? 18.950 -9.888 -3.369 1.00 64.62 113 TRP A C 1
ATOM 879 O O . TRP A 1 113 ? 18.478 -8.923 -3.977 1.00 64.62 113 TRP A O 1
ATOM 889 N N . CYS A 1 114 ? 19.220 -9.899 -2.063 1.00 65.25 114 CYS A N 1
ATOM 890 C CA . CYS A 1 114 ? 19.293 -8.711 -1.217 1.00 65.25 114 CYS A CA 1
ATOM 891 C C . CYS A 1 114 ? 20.774 -8.314 -1.067 1.00 65.25 114 CYS A C 1
ATOM 893 O O . CYS A 1 114 ? 21.610 -9.203 -0.860 1.00 65.25 114 CYS A O 1
ATOM 895 N N . PRO A 1 115 ? 21.128 -7.022 -1.145 1.00 59.28 115 PRO A N 1
ATOM 896 C CA . PRO A 1 115 ? 22.512 -6.588 -1.006 1.00 59.28 115 PRO A CA 1
ATOM 897 C C . PRO A 1 115 ? 23.031 -6.852 0.418 1.00 59.28 115 PRO A C 1
ATOM 899 O O . PRO A 1 115 ? 22.432 -6.429 1.406 1.00 59.28 115 PRO A O 1
ATOM 902 N N . ARG A 1 116 ? 24.167 -7.551 0.522 1.00 53.50 116 ARG A N 1
ATOM 903 C CA . ARG A 1 116 ? 24.978 -7.636 1.751 1.00 53.50 116 ARG A CA 1
ATOM 904 C C . ARG A 1 116 ? 25.897 -6.403 1.855 1.00 53.50 116 ARG A C 1
ATOM 906 O O . ARG A 1 116 ? 26.124 -5.763 0.832 1.00 53.50 116 ARG A O 1
ATOM 913 N N . PRO A 1 117 ? 26.434 -6.050 3.043 1.00 50.12 117 PRO A N 1
ATOM 914 C CA . PRO A 1 117 ? 27.086 -4.751 3.298 1.00 50.12 117 PRO A CA 1
ATOM 915 C C . PRO A 1 117 ? 28.498 -4.589 2.685 1.00 50.12 117 PRO A C 1
ATOM 917 O O . PRO A 1 117 ? 29.386 -4.007 3.300 1.00 50.12 117 PRO A O 1
ATOM 920 N N . GLN A 1 118 ? 28.729 -5.110 1.479 1.00 48.81 118 GLN A N 1
ATOM 921 C CA . GLN A 1 118 ? 30.014 -5.093 0.777 1.00 48.81 118 GLN A CA 1
ATOM 922 C C . GLN A 1 118 ? 29.840 -4.528 -0.643 1.00 48.81 118 GLN A C 1
ATOM 924 O O . GLN A 1 118 ? 29.759 -5.275 -1.614 1.00 48.81 118 GLN A O 1
ATOM 929 N N . GLY A 1 119 ? 29.820 -3.194 -0.740 1.00 50.34 119 GLY A N 1
ATOM 930 C CA . GLY A 1 119 ? 29.966 -2.447 -1.998 1.00 50.34 119 GLY A CA 1
ATOM 931 C C . GLY A 1 119 ? 28.662 -2.031 -2.697 1.00 50.34 119 GLY A C 1
ATOM 932 O O . GLY A 1 119 ? 27.780 -2.847 -2.925 1.00 50.34 119 GLY A O 1
ATOM 933 N N . GLU A 1 120 ? 28.606 -0.749 -3.083 1.00 55.28 120 GLU A N 1
ATOM 934 C CA . GLU A 1 120 ? 27.559 -0.088 -3.890 1.00 55.28 120 GLU A CA 1
ATOM 935 C C . GLU A 1 120 ? 26.127 -0.119 -3.290 1.00 55.28 120 GLU A C 1
ATOM 937 O O . GLU A 1 120 ? 25.323 -1.026 -3.508 1.00 55.28 120 GLU A O 1
ATOM 942 N N . SER A 1 121 ? 25.768 0.945 -2.559 1.00 57.47 121 SER A N 1
ATOM 943 C CA . SER A 1 121 ? 24.431 1.145 -1.989 1.00 57.47 121 SER A CA 1
ATOM 944 C C . SER A 1 121 ? 23.424 1.656 -3.032 1.00 57.47 121 SER A C 1
ATOM 946 O O . SER A 1 121 ? 23.339 2.851 -3.320 1.00 57.47 121 SER A O 1
ATOM 948 N N . VAL A 1 122 ? 22.600 0.755 -3.576 1.00 64.88 122 VAL A N 1
ATOM 949 C CA . VAL A 1 122 ? 21.436 1.158 -4.386 1.00 64.88 122 VAL A CA 1
ATOM 950 C C . VAL A 1 122 ? 20.412 1.859 -3.500 1.00 64.88 122 VAL A C 1
ATOM 952 O O . VAL A 1 122 ? 20.042 1.356 -2.441 1.00 64.88 122 VAL A O 1
ATOM 955 N N . MET A 1 123 ? 19.951 3.028 -3.939 1.00 68.31 123 MET A N 1
ATOM 956 C CA . MET A 1 123 ? 18.959 3.825 -3.224 1.00 68.31 123 MET A CA 1
ATOM 957 C C . MET A 1 123 ? 17.544 3.519 -3.714 1.00 68.31 123 MET A C 1
ATOM 959 O O . MET A 1 123 ? 17.245 3.687 -4.896 1.00 68.31 123 MET A O 1
ATOM 963 N N . ASP A 1 124 ? 16.649 3.176 -2.789 1.00 80.56 124 ASP A N 1
ATOM 964 C CA . ASP A 1 124 ? 15.219 3.076 -3.076 1.00 80.56 124 ASP A CA 1
ATOM 965 C C . ASP A 1 124 ? 14.614 4.440 -3.436 1.00 80.56 124 ASP A C 1
ATOM 967 O O . ASP A 1 124 ? 14.854 5.460 -2.773 1.00 80.56 124 ASP A O 1
ATOM 971 N N . ARG A 1 125 ? 13.765 4.440 -4.473 1.00 87.75 125 ARG A N 1
ATOM 972 C CA . ARG A 1 125 ? 12.956 5.604 -4.870 1.00 87.75 125 ARG A CA 1
ATOM 973 C C . ARG A 1 125 ? 11.793 5.841 -3.907 1.00 87.75 125 ARG A C 1
ATOM 975 O O . ARG A 1 125 ? 11.545 6.986 -3.533 1.00 87.75 125 ARG A O 1
ATOM 982 N N . ILE A 1 126 ? 11.137 4.775 -3.441 1.00 90.94 126 ILE A N 1
ATOM 983 C CA . ILE A 1 126 ? 10.172 4.848 -2.338 1.00 90.94 126 ILE A CA 1
ATOM 984 C C . ILE A 1 126 ? 10.904 4.884 -0.990 1.00 90.94 126 ILE A C 1
ATOM 986 O O . ILE A 1 126 ? 11.612 3.954 -0.625 1.00 90.94 126 ILE A O 1
ATOM 990 N N . ARG A 1 127 ? 10.704 5.963 -0.225 1.00 92.12 127 ARG A N 1
ATOM 991 C CA . ARG A 1 127 ? 11.288 6.134 1.125 1.00 92.12 127 ARG A CA 1
ATOM 992 C C . ARG A 1 127 ? 10.253 6.221 2.246 1.00 92.12 127 ARG A C 1
ATOM 994 O O . ARG A 1 127 ? 10.596 6.090 3.415 1.00 92.12 127 ARG A O 1
ATOM 1001 N N . ILE A 1 128 ? 8.989 6.474 1.905 1.00 95.56 128 ILE A N 1
ATOM 1002 C CA . ILE A 1 128 ? 7.902 6.693 2.865 1.00 95.56 128 ILE A CA 1
ATOM 1003 C C . ILE A 1 128 ? 6.803 5.677 2.573 1.00 95.56 128 ILE A C 1
ATOM 1005 O O . ILE A 1 128 ? 6.146 5.761 1.541 1.00 95.56 128 ILE A O 1
ATOM 1009 N N . PHE A 1 129 ? 6.586 4.739 3.493 1.00 96.44 129 PHE A N 1
ATOM 1010 C CA . PHE A 1 129 ? 5.586 3.680 3.330 1.00 96.44 129 PHE A CA 1
ATOM 1011 C C . PHE A 1 129 ? 4.227 4.048 3.954 1.00 96.44 129 PHE A C 1
ATOM 1013 O O . PHE A 1 129 ? 3.202 3.605 3.442 1.00 96.44 129 PHE A O 1
ATOM 1020 N N . ASP A 1 130 ? 4.198 4.909 4.982 1.00 95.62 130 ASP A N 1
ATOM 1021 C CA . ASP A 1 130 ? 2.981 5.319 5.705 1.00 95.62 130 ASP A CA 1
ATOM 1022 C C . ASP A 1 130 ? 2.646 6.811 5.511 1.00 95.62 130 ASP A C 1
ATOM 1024 O O . ASP A 1 130 ? 3.499 7.686 5.696 1.00 95.62 130 ASP A O 1
ATOM 1028 N N . LEU A 1 131 ? 1.387 7.110 5.173 1.00 95.31 131 LEU A N 1
ATOM 1029 C CA . LEU A 1 131 ? 0.874 8.444 4.829 1.00 95.31 131 LEU A CA 1
ATOM 1030 C C . LEU A 1 131 ? -0.499 8.757 5.434 1.00 95.31 131 LEU A C 1
ATOM 1032 O O . LEU A 1 131 ? -1.244 7.866 5.832 1.00 95.31 131 LEU A O 1
ATOM 1036 N N . GLY A 1 132 ? -0.839 10.048 5.465 1.00 95.12 132 GLY A N 1
ATOM 1037 C CA . GLY A 1 132 ? -2.026 10.561 6.149 1.00 95.12 132 GLY A CA 1
ATOM 1038 C C . GLY A 1 132 ? -1.841 10.564 7.670 1.00 95.12 132 GLY A C 1
ATOM 1039 O O . GLY A 1 132 ? -0.720 10.706 8.175 1.00 95.12 132 GLY A O 1
ATOM 1040 N N . ARG A 1 133 ? -2.929 10.383 8.420 1.00 95.44 133 ARG A N 1
ATOM 1041 C CA . ARG A 1 133 ? -2.938 10.399 9.890 1.00 95.44 133 ARG A CA 1
ATOM 1042 C C . ARG A 1 133 ? -2.474 9.056 10.467 1.00 95.44 133 ARG A C 1
ATOM 1044 O O . ARG A 1 133 ? -3.228 8.331 11.110 1.00 95.44 133 ARG A O 1
ATOM 1051 N N . LYS A 1 134 ? -1.190 8.734 10.274 1.00 93.75 134 LYS A N 1
ATOM 1052 C CA . LYS A 1 134 ? -0.560 7.485 10.758 1.00 93.75 134 LYS A CA 1
ATOM 1053 C C . LYS A 1 134 ? -0.590 7.290 12.283 1.00 93.75 134 LYS A C 1
ATOM 1055 O O . LYS A 1 134 ? -0.484 6.163 12.743 1.00 93.75 134 LYS A O 1
ATOM 1060 N N . ARG A 1 135 ? -0.761 8.373 13.057 1.00 93.75 135 ARG A N 1
ATOM 1061 C CA . ARG A 1 135 ? -0.950 8.362 14.525 1.00 93.75 135 ARG A CA 1
ATOM 1062 C C . ARG A 1 135 ? -2.423 8.260 14.968 1.00 93.75 135 ARG A C 1
ATOM 1064 O O . ARG A 1 135 ? -2.684 8.360 16.158 1.00 93.75 135 ARG A O 1
ATOM 1071 N N . ALA A 1 136 ? -3.384 8.129 14.048 1.00 93.81 136 ALA A N 1
ATOM 1072 C CA . ALA A 1 136 ? -4.783 7.916 14.424 1.00 93.81 136 ALA A CA 1
ATOM 1073 C C . ALA A 1 136 ? -4.954 6.582 15.158 1.00 93.81 136 ALA A C 1
ATOM 1075 O O . ALA A 1 136 ? -4.291 5.601 14.800 1.00 93.81 136 ALA A O 1
ATOM 1076 N N . SER A 1 137 ? -5.886 6.553 16.110 1.00 93.75 137 SER A N 1
ATOM 1077 C CA . SER A 1 137 ? -6.296 5.341 16.816 1.00 93.75 137 SER A CA 1
ATOM 1078 C C . SER A 1 137 ? -6.821 4.278 15.841 1.00 93.75 137 SER A C 1
ATOM 1080 O O . SER A 1 137 ? -7.115 4.547 14.669 1.00 93.75 137 SER A O 1
ATOM 1082 N N . VAL A 1 138 ? -6.945 3.040 16.318 1.00 93.12 138 VAL A N 1
ATOM 1083 C CA . VAL A 1 138 ? -7.615 1.976 15.554 1.00 93.12 138 VAL A CA 1
ATOM 1084 C C . VAL A 1 138 ? -9.113 2.264 15.413 1.00 93.12 138 VAL A C 1
ATOM 1086 O O . VAL A 1 138 ? -9.680 2.010 14.352 1.00 93.12 138 VAL A O 1
ATOM 1089 N N . ASP A 1 139 ? -9.732 2.848 16.439 1.00 91.94 139 ASP A N 1
ATOM 1090 C CA . ASP A 1 139 ? -11.162 3.168 16.476 1.00 91.94 139 ASP A CA 1
ATOM 1091 C C . ASP A 1 139 ? -11.580 4.228 15.439 1.00 91.94 139 ASP A C 1
ATOM 1093 O O . ASP A 1 139 ? -12.666 4.134 14.872 1.00 91.94 139 ASP A O 1
ATOM 1097 N N . ASP A 1 140 ? -10.709 5.198 15.132 1.00 93.56 140 ASP A N 1
ATOM 1098 C CA . ASP A 1 140 ? -10.998 6.285 14.182 1.00 93.56 140 ASP A CA 1
ATOM 1099 C C . ASP A 1 140 ? -11.254 5.794 12.741 1.00 93.56 140 ASP A C 1
ATOM 1101 O O . ASP A 1 140 ? -11.903 6.498 11.958 1.00 93.56 140 ASP A O 1
ATOM 1105 N N . PHE A 1 141 ? -10.708 4.628 12.366 1.00 95.81 141 PHE A N 1
ATOM 1106 C CA . PHE A 1 141 ? -10.650 4.140 10.982 1.00 95.81 141 PHE A CA 1
ATOM 1107 C C . PHE A 1 141 ? -11.076 2.659 10.832 1.00 95.81 141 PHE A C 1
ATOM 1109 O O . PHE A 1 141 ? -10.221 1.797 10.588 1.00 95.81 141 PHE A O 1
ATOM 1116 N N . PRO A 1 142 ? -12.389 2.358 10.924 1.00 95.50 142 PRO A N 1
ATOM 1117 C CA . PRO A 1 142 ? -12.941 1.007 10.764 1.00 95.50 142 PRO A CA 1
ATOM 1118 C C . PRO A 1 142 ? -12.869 0.451 9.336 1.00 95.50 142 PRO A C 1
ATOM 1120 O O . PRO A 1 142 ? -12.697 -0.756 9.152 1.00 95.50 142 PRO A O 1
ATOM 1123 N N . PHE A 1 143 ? -13.024 1.298 8.312 1.00 96.75 143 PHE A N 1
ATOM 1124 C CA . PHE A 1 143 ? -13.017 0.861 6.916 1.00 96.75 143 PHE A CA 1
ATOM 1125 C C . PHE A 1 143 ? -11.593 0.562 6.463 1.00 96.75 143 PHE A C 1
ATOM 1127 O O . PHE A 1 143 ? -10.675 1.319 6.774 1.00 96.75 143 PHE A O 1
ATOM 1134 N N . CYS A 1 144 ? -11.410 -0.495 5.671 1.00 96.81 144 CYS A N 1
ATOM 1135 C CA . CYS A 1 144 ? -10.139 -0.782 5.024 1.00 96.81 144 CYS A CA 1
ATOM 1136 C C . CYS A 1 144 ? -10.340 -1.347 3.618 1.00 96.81 144 CYS A C 1
ATOM 1138 O O . CYS A 1 144 ? -11.128 -2.272 3.416 1.00 96.81 144 CYS A O 1
ATOM 1140 N N . ALA A 1 145 ? -9.574 -0.827 2.662 1.00 97.56 145 ALA A N 1
ATOM 1141 C CA . ALA A 1 145 ? -9.484 -1.357 1.308 1.00 97.56 145 ALA A CA 1
ATOM 1142 C C . ALA A 1 145 ? -8.031 -1.689 0.950 1.00 97.56 145 ALA A C 1
ATOM 1144 O O . ALA A 1 145 ? -7.086 -1.005 1.360 1.00 97.56 145 ALA A O 1
ATOM 1145 N N . HIS A 1 146 ? -7.868 -2.749 0.167 1.00 98.06 146 HIS A N 1
ATOM 1146 C CA . HIS A 1 146 ? -6.592 -3.304 -0.257 1.00 98.06 146 HIS A CA 1
ATOM 1147 C C . HIS A 1 146 ? -6.490 -3.307 -1.783 1.00 98.06 146 HIS A C 1
ATOM 1149 O O . HIS A 1 146 ? -7.455 -3.638 -2.470 1.00 98.06 146 HIS A O 1
ATOM 1155 N N . LEU A 1 147 ? -5.308 -2.985 -2.309 1.00 97.81 147 LEU A N 1
ATOM 1156 C CA . LEU A 1 147 ? -4.932 -3.294 -3.689 1.00 97.81 147 LEU A CA 1
ATOM 1157 C C . LEU A 1 147 ? -4.070 -4.555 -3.669 1.00 97.81 147 LEU A C 1
ATOM 1159 O O . LEU A 1 147 ? -3.073 -4.599 -2.945 1.00 97.81 147 LEU A O 1
ATOM 1163 N N . VAL A 1 148 ? -4.463 -5.563 -4.437 1.00 97.31 148 VAL A N 1
ATOM 1164 C CA . VAL A 1 148 ? -3.908 -6.922 -4.399 1.00 97.31 148 VAL A CA 1
ATOM 1165 C C . VAL A 1 148 ? -3.479 -7.321 -5.804 1.00 97.31 148 VAL A C 1
ATOM 1167 O O . VAL A 1 148 ? -4.253 -7.095 -6.735 1.00 97.31 148 VAL A O 1
ATOM 1170 N N . SER A 1 149 ? -2.281 -7.892 -5.973 1.00 95.25 149 SER A N 1
ATOM 1171 C CA . SER A 1 149 ? -1.894 -8.443 -7.281 1.00 95.25 149 SER A CA 1
ATOM 1172 C C . SER A 1 149 ? -2.586 -9.779 -7.541 1.00 95.25 149 SER A C 1
ATOM 1174 O O . SER A 1 149 ? -2.738 -10.600 -6.636 1.00 95.25 149 SER A O 1
ATOM 1176 N N . ASP A 1 150 ? -3.018 -9.978 -8.781 1.00 93.75 150 ASP A N 1
ATOM 1177 C CA . ASP A 1 150 ? -3.562 -11.233 -9.299 1.00 93.75 150 ASP A CA 1
ATOM 1178 C C . ASP A 1 150 ? -2.511 -12.035 -10.088 1.00 93.75 150 ASP A C 1
ATOM 1180 O O . ASP A 1 150 ? -2.810 -13.105 -10.611 1.00 93.75 150 ASP A O 1
ATOM 1184 N N . GLU A 1 151 ? -1.286 -11.513 -10.190 1.00 91.06 151 GLU A N 1
ATOM 1185 C CA . GLU A 1 151 ? -0.201 -12.039 -11.018 1.00 91.06 151 GLU A CA 1
ATOM 1186 C C . GLU A 1 151 ? 1.093 -12.196 -10.193 1.00 91.06 151 GLU A C 1
ATOM 1188 O O . GLU A 1 151 ? 1.213 -11.701 -9.071 1.00 91.06 151 GLU A O 1
ATOM 1193 N N . TYR A 1 152 ? 2.053 -12.958 -10.723 1.00 90.12 152 TYR A N 1
ATOM 1194 C CA . TYR A 1 152 ? 3.351 -13.217 -10.091 1.00 90.12 152 TYR A CA 1
ATOM 1195 C C . TYR A 1 152 ? 4.417 -12.351 -10.769 1.00 90.12 152 TYR A C 1
ATOM 1197 O O . TYR A 1 152 ? 4.865 -12.649 -11.878 1.00 90.12 152 TYR A O 1
ATOM 1205 N N . GLU A 1 153 ? 4.777 -11.239 -10.132 1.00 90.69 153 GLU A N 1
ATOM 1206 C CA . GLU A 1 153 ? 5.436 -10.112 -10.800 1.00 90.69 153 GLU A CA 1
ATOM 1207 C C . GLU A 1 153 ? 6.467 -9.392 -9.917 1.00 90.69 153 GLU A C 1
ATOM 1209 O O . GLU A 1 153 ? 6.446 -9.475 -8.686 1.00 90.69 153 GLU A O 1
ATOM 1214 N N . GLN A 1 154 ? 7.368 -8.644 -10.562 1.00 91.19 154 GLN A N 1
ATOM 1215 C CA . GLN A 1 154 ? 8.299 -7.741 -9.887 1.00 91.19 154 GLN A CA 1
ATOM 1216 C C . GLN A 1 154 ? 7.846 -6.289 -10.073 1.00 91.19 154 GLN A C 1
ATOM 1218 O O . GLN A 1 154 ? 7.815 -5.778 -11.192 1.00 91.19 154 GLN A O 1
ATOM 1223 N N . LEU A 1 155 ? 7.525 -5.609 -8.971 1.00 92.69 155 LEU A N 1
ATOM 1224 C CA . LEU A 1 155 ? 7.132 -4.198 -8.960 1.00 92.69 155 LEU A CA 1
ATOM 1225 C C . LEU A 1 155 ? 8.347 -3.314 -8.678 1.00 92.69 155 LEU A C 1
ATOM 1227 O O . LEU A 1 155 ? 8.976 -3.456 -7.630 1.00 92.69 155 LEU A O 1
ATOM 1231 N N . SER A 1 156 ? 8.671 -2.370 -9.562 1.00 92.94 156 SER A N 1
ATOM 1232 C CA . SER A 1 156 ? 9.783 -1.442 -9.322 1.00 92.94 156 SER A CA 1
ATOM 1233 C C . SER A 1 156 ? 9.510 -0.489 -8.150 1.00 92.94 156 SER A C 1
ATOM 1235 O O . SER A 1 156 ? 8.368 -0.101 -7.878 1.00 92.94 156 SER A O 1
ATOM 1237 N N . SER A 1 157 ? 10.572 -0.064 -7.456 1.00 92.75 157 SER A N 1
ATOM 1238 C CA . SER A 1 157 ? 10.472 0.954 -6.400 1.00 92.75 157 SER A CA 1
ATOM 1239 C C . SER A 1 157 ? 9.944 2.297 -6.928 1.00 92.75 157 SER A C 1
ATOM 1241 O O . SER A 1 157 ? 9.324 3.056 -6.181 1.00 92.75 157 SER A O 1
ATOM 1243 N N . GLU A 1 158 ? 10.095 2.554 -8.231 1.00 93.62 158 GLU A N 1
ATOM 1244 C CA . GLU A 1 158 ? 9.502 3.695 -8.932 1.00 93.62 158 GLU A CA 1
ATOM 1245 C C . GLU A 1 158 ? 7.983 3.575 -9.100 1.00 93.62 158 GLU A C 1
ATOM 1247 O O . GLU A 1 158 ? 7.258 4.533 -8.829 1.00 93.62 158 GLU A O 1
ATOM 1252 N N . ALA A 1 159 ? 7.488 2.401 -9.512 1.00 94.62 159 ALA A N 1
ATOM 1253 C CA . ALA A 1 159 ? 6.058 2.132 -9.654 1.00 94.62 159 ALA A CA 1
ATOM 1254 C C . ALA A 1 159 ? 5.336 2.251 -8.302 1.00 94.62 159 ALA A C 1
ATOM 1256 O O . ALA A 1 159 ? 4.288 2.894 -8.206 1.00 94.62 159 ALA A O 1
ATOM 1257 N N . LEU A 1 160 ? 5.945 1.715 -7.234 1.00 95.88 160 LEU A N 1
ATOM 1258 C CA . LEU A 1 160 ? 5.456 1.857 -5.857 1.00 95.88 160 LEU A CA 1
ATOM 1259 C C . LEU A 1 160 ? 5.353 3.334 -5.438 1.00 95.88 160 LEU A C 1
ATOM 1261 O O . LEU A 1 160 ? 4.317 3.751 -4.917 1.00 95.88 160 LEU A O 1
ATOM 1265 N N . GLU A 1 161 ? 6.380 4.143 -5.712 1.00 96.06 161 GLU A N 1
ATOM 1266 C CA . GLU A 1 161 ? 6.387 5.577 -5.399 1.00 96.06 161 GLU A CA 1
ATOM 1267 C C . GLU A 1 161 ? 5.345 6.360 -6.225 1.00 96.06 161 GLU A C 1
ATOM 1269 O O . GLU A 1 161 ? 4.588 7.171 -5.681 1.00 96.06 161 GLU A O 1
ATOM 1274 N N . ALA A 1 162 ? 5.220 6.072 -7.524 1.00 96.62 162 ALA A N 1
ATOM 1275 C CA . ALA A 1 162 ? 4.230 6.697 -8.400 1.00 96.62 162 ALA A CA 1
ATOM 1276 C C . ALA A 1 162 ? 2.784 6.364 -7.983 1.00 96.62 162 ALA A C 1
ATOM 1278 O O . ALA A 1 162 ? 1.928 7.256 -7.932 1.00 96.62 162 ALA A O 1
ATOM 1279 N N . ALA A 1 163 ? 2.508 5.103 -7.638 1.00 97.06 163 ALA A N 1
ATOM 1280 C CA . ALA A 1 163 ? 1.212 4.654 -7.133 1.00 97.06 163 ALA A CA 1
ATOM 1281 C C . ALA A 1 163 ? 0.860 5.324 -5.795 1.00 97.06 163 ALA A C 1
ATOM 1283 O O . ALA A 1 163 ? -0.252 5.835 -5.621 1.00 97.06 163 ALA A O 1
ATOM 1284 N N . ARG A 1 164 ? 1.833 5.388 -4.874 1.00 97.62 164 ARG A N 1
ATOM 1285 C CA . ARG A 1 164 ? 1.725 6.044 -3.564 1.00 97.62 164 ARG A CA 1
ATOM 1286 C C . ARG A 1 164 ? 1.377 7.528 -3.696 1.00 97.62 164 ARG A C 1
ATOM 1288 O O . ARG A 1 164 ? 0.435 7.994 -3.050 1.00 97.62 164 ARG A O 1
ATOM 1295 N N . ILE A 1 165 ? 2.093 8.267 -4.549 1.00 97.25 165 ILE A N 1
ATOM 1296 C CA . ILE A 1 165 ? 1.813 9.686 -4.829 1.00 97.25 165 ILE A CA 1
ATOM 1297 C C . ILE A 1 165 ? 0.413 9.847 -5.436 1.00 97.25 165 ILE A C 1
ATOM 1299 O O . ILE A 1 165 ? -0.335 10.734 -5.019 1.00 97.25 165 ILE A O 1
ATOM 1303 N N . CYS A 1 166 ? 0.041 8.987 -6.390 1.00 97.69 166 CYS A N 1
ATOM 1304 C CA . CYS A 1 166 ? -1.245 9.049 -7.082 1.00 97.69 166 CYS A CA 1
ATOM 1305 C C . CYS A 1 166 ? -2.434 8.889 -6.118 1.00 97.69 166 CYS A C 1
ATOM 1307 O O . CYS A 1 166 ? -3.320 9.749 -6.089 1.00 97.69 166 CYS A O 1
ATOM 1309 N N . ALA A 1 167 ? -2.411 7.847 -5.278 1.00 97.12 167 ALA A N 1
ATOM 1310 C CA . ALA A 1 167 ? -3.435 7.613 -4.262 1.00 97.12 167 ALA A CA 1
ATOM 1311 C C . ALA A 1 167 ? -3.492 8.763 -3.243 1.00 97.12 167 ALA A C 1
ATOM 1313 O O . ALA A 1 167 ? -4.556 9.344 -3.021 1.00 97.12 167 ALA A O 1
ATOM 1314 N N . ASN A 1 168 ? -2.342 9.149 -2.677 1.00 97.06 168 ASN A N 1
ATOM 1315 C CA . ASN A 1 168 ? -2.267 10.205 -1.668 1.00 97.06 168 ASN A CA 1
ATOM 1316 C C . ASN A 1 168 ? -2.802 11.551 -2.187 1.00 97.06 168 ASN A C 1
ATOM 1318 O O . ASN A 1 168 ? -3.560 12.220 -1.483 1.00 97.06 168 ASN A O 1
ATOM 1322 N N . LYS A 1 169 ? -2.454 11.940 -3.424 1.00 97.00 169 LYS A N 1
ATOM 1323 C CA . LYS A 1 169 ? -2.909 13.197 -4.043 1.00 97.00 169 LYS A CA 1
ATOM 1324 C C . LYS A 1 169 ? -4.428 13.231 -4.228 1.00 97.00 169 LYS A C 1
ATOM 1326 O O . LYS A 1 169 ? -5.033 14.278 -4.006 1.00 97.00 169 LYS A O 1
ATOM 1331 N N . TYR A 1 170 ? -5.048 12.112 -4.608 1.00 97.44 170 TYR A N 1
ATOM 1332 C CA . TYR A 1 170 ? -6.498 12.048 -4.805 1.00 97.44 170 TYR A CA 1
ATOM 1333 C C . TYR A 1 170 ? -7.278 12.102 -3.482 1.00 97.44 170 TYR A C 1
ATOM 1335 O O . TYR A 1 170 ? -8.174 12.939 -3.341 1.00 97.44 170 TYR A O 1
ATOM 1343 N N . VAL A 1 171 ? -6.909 11.274 -2.496 1.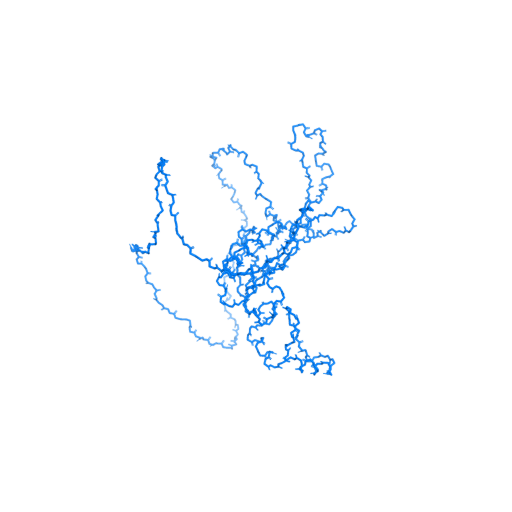00 96.06 171 VAL A N 1
ATOM 1344 C CA . VAL A 1 171 ? -7.606 11.237 -1.195 1.00 96.06 171 VAL A CA 1
ATOM 1345 C C . VAL A 1 171 ? -7.415 12.555 -0.437 1.00 96.06 171 VAL A C 1
ATOM 1347 O O . VAL A 1 171 ? -8.386 13.115 0.063 1.00 96.06 171 VAL A O 1
ATOM 1350 N N . THR A 1 172 ? -6.206 13.131 -0.446 1.00 96.56 172 THR A N 1
ATOM 1351 C CA . THR A 1 172 ? -5.949 14.437 0.192 1.00 96.56 172 THR A CA 1
ATOM 1352 C C . THR A 1 172 ? -6.783 15.556 -0.436 1.00 96.56 172 THR A C 1
ATOM 1354 O O . THR A 1 172 ? -7.316 16.382 0.297 1.00 96.56 172 THR A O 1
ATOM 1357 N N . LYS A 1 173 ? -6.937 15.578 -1.772 1.00 96.50 173 LYS A N 1
ATOM 1358 C CA . LYS A 1 173 ? -7.753 16.595 -2.461 1.00 96.50 173 LYS A CA 1
ATOM 1359 C C . LYS A 1 173 ? -9.249 16.461 -2.152 1.00 96.50 173 LYS A C 1
ATOM 1361 O O . LYS A 1 173 ? -9.935 17.473 -2.106 1.00 96.50 173 LYS A O 1
ATOM 1366 N N . THR A 1 174 ? -9.749 15.237 -1.987 1.00 95.50 174 THR A N 1
ATOM 1367 C CA . THR A 1 174 ? -11.198 14.969 -1.916 1.00 95.50 174 THR A CA 1
ATOM 1368 C C . THR A 1 174 ? -11.726 14.907 -0.482 1.00 95.50 174 THR A C 1
ATOM 1370 O O . THR A 1 174 ? -12.815 15.398 -0.221 1.00 95.50 174 THR A O 1
ATOM 1373 N N . SER A 1 175 ? -10.967 14.326 0.453 1.00 92.69 175 SER A N 1
ATOM 1374 C CA . SER A 1 175 ? -11.388 14.130 1.852 1.00 92.69 175 SER A CA 1
ATOM 1375 C C . SER A 1 175 ? -10.468 14.790 2.886 1.00 92.69 175 SER A C 1
ATOM 1377 O O . SER A 1 175 ? -10.688 14.628 4.083 1.00 92.69 175 SER A O 1
ATOM 1379 N N . GLY A 1 176 ? -9.413 15.491 2.462 1.00 94.12 176 GLY A N 1
ATOM 1380 C CA . GLY A 1 176 ? -8.398 16.052 3.358 1.00 94.12 176 GLY A CA 1
ATOM 1381 C C . GLY A 1 176 ? -7.331 15.042 3.801 1.00 94.12 176 GLY A C 1
ATOM 1382 O O . GLY A 1 176 ? -7.480 13.826 3.658 1.00 94.12 176 GLY A O 1
ATOM 1383 N N . LYS A 1 177 ? -6.217 15.566 4.326 1.00 92.12 177 LYS A N 1
ATOM 1384 C CA . LYS A 1 177 ? -5.009 14.803 4.704 1.00 92.12 177 LYS A CA 1
ATOM 1385 C C . LYS A 1 177 ? -5.228 13.865 5.898 1.00 92.12 177 LYS A C 1
ATOM 1387 O O . LYS A 1 177 ? -4.642 12.787 5.948 1.00 92.12 177 LYS A O 1
ATOM 1392 N N . ASP A 1 178 ? -6.064 14.280 6.846 1.00 93.31 178 ASP A N 1
ATOM 1393 C CA . ASP A 1 178 ? -6.209 13.613 8.145 1.00 93.31 178 ASP A CA 1
ATOM 1394 C C . ASP A 1 178 ? -7.334 12.569 8.196 1.00 93.31 178 ASP A C 1
ATOM 1396 O O . ASP A 1 178 ? -7.514 11.888 9.204 1.00 93.31 178 ASP A O 1
ATOM 1400 N N . SER A 1 179 ? -8.053 12.400 7.084 1.00 94.69 179 SER A N 1
ATOM 1401 C CA . SER A 1 179 ? -9.202 11.497 6.931 1.00 94.69 179 SER A CA 1
ATOM 1402 C C . SER A 1 179 ? -8.843 10.043 6.604 1.00 94.69 179 SER A C 1
ATOM 1404 O O . SER A 1 179 ? -9.740 9.203 6.475 1.00 94.69 179 SER A O 1
ATOM 1406 N N . PHE A 1 180 ? -7.552 9.741 6.434 1.00 96.75 180 PHE A N 1
ATOM 1407 C CA . PHE A 1 180 ? -7.069 8.424 6.031 1.00 96.75 180 PHE A CA 1
ATOM 1408 C C . PHE A 1 180 ? -5.699 8.080 6.616 1.00 96.75 180 PHE A C 1
ATOM 1410 O O . PHE A 1 180 ? -4.915 8.956 6.980 1.00 96.75 180 PHE A O 1
ATOM 1417 N N . HIS A 1 181 ? -5.393 6.784 6.634 1.00 96.69 181 HIS A N 1
ATOM 1418 C CA . HIS A 1 181 ? -4.043 6.254 6.794 1.00 96.69 181 HIS A CA 1
ATOM 1419 C C . HIS A 1 181 ? -3.764 5.282 5.640 1.00 96.69 181 HIS A C 1
ATOM 1421 O O . HIS A 1 181 ? -4.402 4.233 5.532 1.00 96.69 181 HIS A O 1
ATOM 1427 N N . LEU A 1 182 ? -2.836 5.654 4.756 1.00 97.12 182 LEU A N 1
ATOM 1428 C CA . LEU A 1 182 ? -2.366 4.835 3.635 1.00 97.12 182 LEU A CA 1
ATOM 1429 C C . LEU A 1 182 ? -1.051 4.169 4.027 1.00 97.12 182 LEU A C 1
ATOM 1431 O O . LEU A 1 182 ? -0.135 4.856 4.466 1.00 97.12 182 LEU A O 1
ATOM 1435 N N . ARG A 1 183 ? -0.950 2.859 3.802 1.00 97.25 183 ARG A N 1
ATOM 1436 C CA . ARG A 1 183 ? 0.258 2.059 3.996 1.00 97.25 183 ARG A CA 1
ATOM 1437 C C . ARG A 1 183 ? 0.592 1.267 2.737 1.00 97.25 183 ARG A C 1
ATOM 1439 O O . ARG A 1 183 ? -0.216 0.465 2.261 1.00 97.25 183 ARG A O 1
ATOM 1446 N N . VAL A 1 184 ? 1.800 1.458 2.225 1.00 97.56 184 VAL A N 1
ATOM 1447 C CA . VAL A 1 184 ? 2.431 0.555 1.258 1.00 97.56 184 VAL A CA 1
ATOM 1448 C C . VAL A 1 184 ? 2.944 -0.653 2.047 1.00 97.56 184 VAL A C 1
ATOM 1450 O O . VAL A 1 184 ? 3.728 -0.488 2.976 1.00 97.56 184 VAL A O 1
ATOM 1453 N N . ARG A 1 185 ? 2.452 -1.861 1.741 1.00 96.62 185 ARG A N 1
ATOM 1454 C CA . ARG A 1 185 ? 2.822 -3.098 2.464 1.00 96.62 185 ARG A CA 1
ATOM 1455 C C . ARG A 1 185 ? 4.016 -3.828 1.852 1.00 96.62 185 ARG A C 1
ATOM 1457 O O . ARG A 1 185 ? 4.611 -4.681 2.501 1.00 96.62 185 ARG A O 1
ATOM 1464 N N . VAL A 1 186 ? 4.325 -3.521 0.599 1.00 95.50 186 VAL A N 1
ATOM 1465 C CA . VAL A 1 186 ? 5.363 -4.173 -0.195 1.00 95.50 186 VAL A CA 1
ATOM 1466 C C . VAL A 1 186 ? 6.644 -3.335 -0.154 1.00 95.50 186 VAL A C 1
ATOM 1468 O O . VAL A 1 186 ? 6.609 -2.135 -0.422 1.00 95.50 186 VAL A O 1
ATOM 1471 N N . HIS A 1 187 ? 7.769 -3.976 0.175 1.00 93.62 187 HIS A N 1
ATOM 1472 C CA . HIS A 1 187 ? 9.089 -3.349 0.285 1.00 93.62 187 HIS A CA 1
ATOM 1473 C C . HIS A 1 187 ? 10.043 -3.893 -0.801 1.00 93.62 187 HIS A C 1
ATOM 1475 O O . HIS A 1 187 ? 10.116 -5.113 -0.979 1.00 93.62 187 HIS A O 1
ATOM 1481 N N . PRO A 1 188 ? 10.772 -3.031 -1.535 1.00 92.94 188 PRO A N 1
ATOM 1482 C CA . PRO A 1 188 ? 11.604 -3.438 -2.668 1.00 92.94 188 PRO A CA 1
ATOM 1483 C C . PRO A 1 188 ? 13.015 -3.879 -2.243 1.00 92.94 188 PRO A C 1
ATOM 1485 O O . PRO A 1 188 ? 13.999 -3.202 -2.502 1.00 92.94 188 PRO A O 1
ATOM 1488 N N . PHE A 1 189 ? 13.134 -5.038 -1.592 1.00 89.88 189 PHE A N 1
ATOM 1489 C CA . PHE A 1 189 ? 14.441 -5.544 -1.136 1.00 89.88 189 PHE A CA 1
ATOM 1490 C C . PHE A 1 189 ? 15.293 -6.213 -2.226 1.00 89.88 189 PHE A C 1
ATOM 1492 O O . PHE A 1 189 ? 16.491 -6.420 -2.023 1.00 89.88 189 PHE A O 1
ATOM 1499 N N . HIS A 1 190 ? 14.703 -6.589 -3.365 1.00 88.38 190 HIS A N 1
ATOM 1500 C CA . HIS A 1 190 ? 15.440 -7.256 -4.431 1.00 88.38 190 HIS A CA 1
ATOM 1501 C C . HIS A 1 190 ? 16.088 -6.217 -5.347 1.00 88.38 190 HIS A C 1
ATOM 1503 O O . HIS A 1 190 ? 15.402 -5.373 -5.913 1.00 88.38 190 HIS A O 1
ATOM 1509 N N . VAL A 1 191 ? 17.406 -6.277 -5.524 1.00 87.56 191 VAL A N 1
ATOM 1510 C CA . VAL A 1 191 ? 18.114 -5.381 -6.449 1.00 87.56 191 VAL A CA 1
ATOM 1511 C C . VAL A 1 191 ? 18.273 -6.055 -7.812 1.00 87.56 191 VAL A C 1
ATOM 1513 O O . VAL A 1 191 ? 18.801 -7.167 -7.906 1.00 87.56 191 VAL A O 1
ATOM 1516 N N . ILE A 1 192 ? 17.866 -5.353 -8.869 1.00 87.06 192 ILE A N 1
ATOM 1517 C CA . ILE A 1 192 ? 18.112 -5.738 -10.263 1.00 87.06 192 ILE A CA 1
ATOM 1518 C C . ILE A 1 192 ? 19.509 -5.288 -10.709 1.00 87.06 192 ILE A C 1
ATOM 1520 O O . ILE A 1 192 ? 20.004 -4.235 -10.299 1.00 87.06 192 ILE A O 1
ATOM 1524 N N . ARG A 1 193 ? 20.152 -6.090 -11.563 1.00 87.44 193 ARG A N 1
ATOM 1525 C CA . ARG A 1 193 ? 21.477 -5.812 -12.139 1.00 87.44 193 ARG A CA 1
ATOM 1526 C C . ARG A 1 193 ? 21.376 -5.556 -13.639 1.00 87.44 193 ARG A C 1
ATOM 1528 O O . ARG A 1 193 ? 20.569 -6.184 -14.314 1.00 87.44 193 ARG A O 1
ATOM 1535 N N . ILE A 1 194 ? 22.243 -4.688 -14.153 1.00 88.00 194 ILE A N 1
ATOM 1536 C CA . ILE A 1 194 ? 22.343 -4.339 -15.572 1.00 88.00 194 ILE A CA 1
ATOM 1537 C C . ILE A 1 194 ? 23.786 -4.498 -16.066 1.00 88.00 194 ILE A C 1
ATOM 1539 O O . ILE A 1 194 ? 24.727 -3.987 -15.455 1.00 88.00 194 ILE A O 1
ATOM 1543 N N . ASN A 1 195 ? 23.972 -5.189 -17.191 1.00 90.25 195 ASN A N 1
ATOM 1544 C CA . ASN A 1 195 ? 25.197 -5.079 -17.979 1.00 90.25 195 ASN A CA 1
ATOM 1545 C C . ASN A 1 195 ? 24.979 -3.949 -18.999 1.00 90.25 195 ASN A C 1
ATOM 1547 O O . ASN A 1 195 ? 24.267 -4.138 -19.984 1.00 90.25 195 ASN A O 1
ATOM 1551 N N . LYS A 1 196 ? 25.481 -2.741 -18.712 1.00 87.31 196 LYS A N 1
ATOM 1552 C CA . LYS A 1 196 ? 25.236 -1.560 -19.559 1.00 87.31 196 LYS A CA 1
ATOM 1553 C C . LYS A 1 196 ? 26.026 -1.660 -20.863 1.00 87.31 196 LYS A C 1
ATOM 1555 O O . LYS A 1 196 ? 27.250 -1.580 -20.848 1.00 87.31 196 LYS A O 1
ATOM 1560 N N . MET A 1 197 ? 25.308 -1.759 -21.980 1.00 88.12 197 MET A N 1
ATOM 1561 C CA . MET A 1 197 ? 25.879 -1.610 -23.319 1.00 88.12 197 MET A CA 1
ATOM 1562 C C . MET A 1 197 ? 26.152 -0.128 -23.621 1.00 88.12 197 MET A C 1
ATOM 1564 O O . MET A 1 197 ? 25.329 0.734 -23.301 1.00 88.12 197 MET A O 1
ATOM 1568 N N . LEU A 1 198 ? 27.273 0.179 -24.272 1.00 87.75 198 LEU A N 1
ATOM 1569 C CA . LEU A 1 198 ? 27.546 1.522 -24.787 1.00 87.75 198 LEU A CA 1
ATOM 1570 C C . LEU A 1 198 ? 26.768 1.732 -26.093 1.00 87.75 198 LEU A C 1
ATOM 1572 O O . LEU A 1 198 ? 26.887 0.948 -27.026 1.00 87.75 198 LEU A O 1
ATOM 1576 N N . SER A 1 199 ? 25.983 2.809 -26.175 1.00 90.12 199 SER A N 1
ATOM 1577 C CA . SER A 1 199 ? 25.182 3.153 -27.371 1.00 90.12 199 SER A CA 1
ATOM 1578 C C . SER A 1 199 ? 25.880 4.162 -28.300 1.00 90.12 199 SER A C 1
ATOM 1580 O O . SER A 1 199 ? 25.232 4.833 -29.099 1.00 90.12 199 SER A O 1
ATOM 1582 N N . CYS A 1 200 ? 27.199 4.312 -28.166 1.00 89.81 200 CYS A N 1
ATOM 1583 C CA . CYS A 1 200 ? 28.007 5.275 -28.913 1.00 89.81 200 CYS A CA 1
ATOM 1584 C C . CYS A 1 200 ? 28.458 4.701 -30.268 1.00 89.81 200 CYS A C 1
ATOM 1586 O O . CYS A 1 200 ? 28.692 3.498 -30.394 1.00 89.81 200 CYS A O 1
ATOM 1588 N N . ALA A 1 201 ? 28.674 5.555 -31.272 1.00 91.19 201 ALA A N 1
ATOM 1589 C CA . ALA A 1 201 ? 29.336 5.130 -32.507 1.00 91.19 201 ALA A CA 1
ATOM 1590 C C . ALA A 1 201 ? 30.743 4.580 -32.190 1.00 91.19 201 ALA A C 1
ATOM 1592 O O . ALA A 1 201 ? 31.499 5.194 -31.439 1.00 91.19 201 ALA A O 1
ATOM 1593 N N . GLY A 1 202 ? 31.078 3.402 -32.725 1.00 90.88 202 GLY A N 1
ATO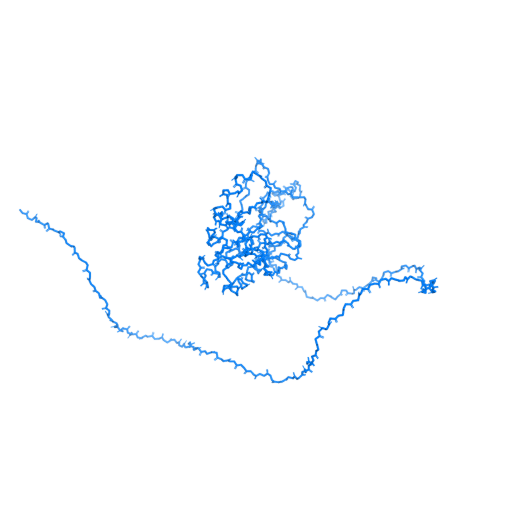M 1594 C CA . GLY A 1 202 ? 32.339 2.714 -32.417 1.00 90.88 202 GLY A CA 1
ATOM 1595 C C . GLY A 1 202 ? 32.395 2.010 -31.051 1.00 90.88 202 GLY A C 1
ATOM 1596 O O . GLY A 1 202 ? 33.475 1.568 -30.667 1.00 90.88 202 GLY A O 1
ATOM 1597 N N . ALA A 1 203 ? 31.268 1.863 -30.337 1.00 90.56 203 ALA A N 1
ATOM 1598 C CA . ALA A 1 203 ? 31.186 1.183 -29.034 1.00 90.56 203 ALA A CA 1
ATOM 1599 C C . ALA A 1 203 ? 31.835 -0.214 -28.995 1.00 90.56 203 ALA A C 1
ATOM 1601 O O . ALA A 1 203 ? 32.423 -0.576 -27.980 1.00 90.56 203 ALA A O 1
ATOM 1602 N N . ASP A 1 204 ? 31.786 -0.956 -30.103 1.00 87.56 204 ASP A N 1
ATOM 1603 C CA . ASP A 1 204 ? 32.422 -2.271 -30.283 1.00 87.56 204 ASP A CA 1
ATOM 1604 C C . ASP A 1 204 ? 33.929 -2.278 -29.943 1.00 87.56 204 ASP A C 1
ATOM 1606 O O . ASP A 1 204 ? 34.444 -3.242 -29.389 1.00 87.56 204 ASP A O 1
ATOM 1610 N N . ARG A 1 205 ? 34.632 -1.157 -30.168 1.00 89.62 205 ARG A N 1
ATOM 1611 C CA . ARG A 1 205 ? 36.063 -1.012 -29.838 1.00 89.62 205 ARG A CA 1
ATOM 1612 C C . ARG A 1 205 ? 36.336 -0.741 -28.356 1.00 89.62 205 ARG A C 1
ATOM 1614 O O . ARG A 1 205 ? 37.467 -0.899 -27.910 1.00 89.62 205 ARG A O 1
ATOM 1621 N N . LEU A 1 206 ? 35.333 -0.263 -27.619 1.00 86.31 206 LEU A N 1
ATOM 1622 C CA . LEU A 1 206 ? 35.452 0.191 -26.227 1.00 86.31 206 LEU A CA 1
ATOM 1623 C C . LEU A 1 206 ? 34.792 -0.768 -25.231 1.00 86.31 206 LEU A C 1
ATOM 1625 O O . LEU A 1 206 ? 35.103 -0.725 -24.042 1.00 86.31 206 LEU A O 1
ATOM 1629 N N . GLN A 1 207 ? 33.870 -1.613 -25.691 1.00 87.94 207 GLN A N 1
ATOM 1630 C CA . GLN A 1 207 ? 33.113 -2.523 -24.846 1.00 87.94 207 GLN A CA 1
ATOM 1631 C C . GLN A 1 207 ? 33.572 -3.974 -25.029 1.00 87.94 207 GLN A C 1
ATOM 1633 O O . GLN A 1 207 ? 33.705 -4.468 -26.139 1.00 87.94 207 GLN A O 1
ATOM 1638 N N . THR A 1 208 ? 33.689 -4.722 -23.931 1.00 84.12 208 THR A N 1
ATOM 1639 C CA . THR A 1 208 ? 34.016 -6.161 -23.934 1.00 84.12 208 THR A CA 1
ATOM 1640 C C . THR A 1 208 ? 32.857 -7.075 -24.379 1.00 84.12 208 THR A C 1
ATOM 1642 O O . THR A 1 208 ? 32.896 -8.288 -24.153 1.00 84.12 208 THR A O 1
ATOM 1645 N N . GLY A 1 209 ? 31.798 -6.519 -24.977 1.00 87.38 209 GLY A N 1
ATOM 1646 C CA . GLY A 1 209 ? 30.567 -7.234 -25.319 1.00 87.38 209 GLY A CA 1
ATOM 1647 C C . GLY A 1 209 ? 29.963 -7.968 -24.114 1.00 87.38 209 GLY A C 1
ATOM 1648 O O . GLY A 1 209 ? 29.648 -7.358 -23.092 1.00 87.38 209 GLY A O 1
ATOM 1649 N N . MET A 1 210 ? 29.823 -9.293 -24.238 1.00 92.00 210 MET A N 1
ATOM 1650 C CA . MET A 1 210 ? 29.313 -10.185 -23.183 1.00 92.00 210 MET A CA 1
ATOM 1651 C C . MET A 1 210 ? 30.415 -10.849 -22.334 1.00 92.00 210 MET A C 1
ATOM 1653 O O . MET A 1 210 ? 30.115 -11.645 -21.441 1.00 92.00 210 MET A O 1
ATOM 1657 N N . ARG A 1 211 ? 31.698 -10.531 -22.559 1.00 90.25 211 ARG A N 1
ATOM 1658 C CA . ARG A 1 211 ? 32.790 -11.017 -21.704 1.00 90.25 211 ARG A CA 1
ATOM 1659 C C . ARG A 1 211 ? 32.710 -10.314 -20.347 1.00 90.25 211 ARG A C 1
ATOM 1661 O O . ARG A 1 211 ? 32.871 -9.099 -20.271 1.00 90.25 211 ARG A O 1
ATOM 1668 N N . GLY A 1 212 ? 32.483 -11.094 -19.288 1.00 88.00 212 GLY A N 1
ATOM 1669 C CA . GLY A 1 212 ? 32.307 -10.576 -17.926 1.00 88.00 212 GLY A CA 1
ATOM 1670 C C . GLY A 1 212 ? 30.909 -10.012 -17.643 1.00 88.00 212 GLY A C 1
ATOM 1671 O O . GLY A 1 212 ? 30.792 -9.093 -16.844 1.00 88.00 212 GLY A O 1
ATOM 1672 N N . ALA A 1 213 ? 29.854 -10.548 -18.271 1.00 88.25 213 ALA A N 1
ATOM 1673 C CA . ALA A 1 213 ? 28.478 -10.022 -18.239 1.00 88.25 213 ALA A CA 1
ATOM 1674 C C . ALA A 1 213 ? 27.747 -9.990 -16.869 1.00 88.25 213 ALA A C 1
ATOM 1676 O O . ALA A 1 213 ? 26.523 -9.836 -16.832 1.00 88.25 213 ALA A O 1
ATOM 1677 N N . TRP A 1 214 ? 28.442 -10.118 -15.734 1.00 87.25 214 TRP A N 1
ATOM 1678 C CA . TRP A 1 214 ? 27.833 -9.889 -14.424 1.00 87.25 214 TRP A CA 1
ATOM 1679 C C . TRP A 1 214 ? 27.547 -8.396 -14.239 1.00 87.25 214 TRP A C 1
ATOM 1681 O O . TRP A 1 214 ? 28.450 -7.588 -14.032 1.00 87.25 214 TRP A O 1
ATOM 1691 N N . GLY A 1 215 ? 26.270 -8.032 -14.349 1.00 87.50 215 GLY A N 1
ATOM 1692 C CA . GLY A 1 215 ? 25.843 -6.639 -14.309 1.00 87.50 215 GLY A CA 1
ATOM 1693 C C . GLY A 1 215 ? 26.135 -5.933 -12.983 1.00 87.50 215 GLY A C 1
ATOM 1694 O O . GLY A 1 215 ? 26.161 -6.546 -11.916 1.00 87.50 215 GLY A O 1
ATOM 1695 N N . LYS A 1 216 ? 26.265 -4.608 -13.043 1.00 87.31 216 LYS A N 1
ATOM 1696 C CA . LYS A 1 216 ? 26.264 -3.756 -11.849 1.00 87.31 216 LYS A CA 1
ATOM 1697 C C . LYS A 1 216 ? 24.840 -3.580 -11.313 1.00 87.31 216 LYS A C 1
ATOM 1699 O O . LYS A 1 216 ? 23.892 -3.648 -12.099 1.00 87.31 216 LYS A O 1
ATOM 1704 N N . PRO A 1 217 ? 24.649 -3.366 -10.003 1.00 88.00 217 PRO A N 1
ATOM 1705 C CA . PRO A 1 217 ? 23.326 -3.123 -9.444 1.00 88.00 217 PRO A CA 1
ATOM 1706 C C . PRO A 1 217 ? 22.750 -1.790 -9.971 1.00 88.00 217 PRO A C 1
ATOM 1708 O O . PRO A 1 217 ? 23.462 -0.793 -10.068 1.00 88.00 217 PRO A O 1
ATOM 1711 N N . TYR A 1 218 ? 21.474 -1.786 -10.375 1.00 84.75 218 TYR A N 1
ATOM 1712 C CA . TYR A 1 218 ? 20.838 -0.662 -11.087 1.00 84.75 218 TYR A CA 1
ATOM 1713 C C . TYR A 1 218 ? 19.715 0.004 -10.292 1.00 84.75 218 TYR A C 1
ATOM 1715 O O . TYR A 1 218 ? 19.665 1.225 -10.182 1.00 84.75 218 TYR A O 1
ATOM 1723 N N . GLY A 1 219 ? 18.820 -0.807 -9.737 1.00 87.00 219 GLY A N 1
ATOM 1724 C CA . GLY A 1 219 ? 17.609 -0.350 -9.072 1.00 87.00 219 GLY A CA 1
ATOM 1725 C C . GLY A 1 219 ? 17.005 -1.458 -8.223 1.00 87.00 219 GLY A C 1
ATOM 1726 O O . GLY A 1 219 ? 17.525 -2.574 -8.179 1.00 87.00 219 GLY A O 1
ATOM 1727 N N . THR A 1 220 ? 15.905 -1.151 -7.549 1.00 89.31 220 THR A N 1
ATOM 1728 C CA . THR A 1 220 ? 15.233 -2.073 -6.630 1.00 89.31 220 THR A CA 1
ATOM 1729 C C . THR A 1 220 ? 13.812 -2.385 -7.059 1.00 89.31 220 THR A C 1
ATOM 1731 O O . THR A 1 220 ? 13.074 -1.539 -7.571 1.00 89.31 220 THR A O 1
ATOM 1734 N N . VAL A 1 221 ? 13.427 -3.633 -6.828 1.00 91.31 221 VAL A N 1
ATOM 1735 C CA . VAL A 1 221 ? 12.119 -4.195 -7.131 1.00 91.31 221 VAL A CA 1
ATOM 1736 C C . VAL A 1 221 ? 11.619 -4.989 -5.930 1.00 91.31 221 VAL A C 1
ATOM 1738 O O . VAL A 1 221 ? 12.383 -5.535 -5.130 1.00 91.31 221 VAL A O 1
ATOM 1741 N N . ALA A 1 222 ? 10.306 -5.071 -5.800 1.00 92.94 222 ALA A N 1
ATOM 1742 C CA . ALA A 1 222 ? 9.646 -5.934 -4.849 1.00 92.94 222 ALA A CA 1
ATOM 1743 C C . ALA A 1 222 ? 9.026 -7.119 -5.585 1.00 92.94 222 ALA A C 1
ATOM 1745 O O . ALA A 1 222 ? 8.307 -6.936 -6.564 1.00 92.94 222 ALA A O 1
ATOM 1746 N N . ARG A 1 223 ? 9.295 -8.332 -5.103 1.00 91.62 223 ARG A N 1
ATOM 1747 C CA . ARG A 1 223 ? 8.682 -9.559 -5.621 1.00 91.62 223 ARG A CA 1
ATOM 1748 C C . ARG A 1 223 ? 7.304 -9.710 -4.989 1.00 91.62 223 ARG A C 1
ATOM 1750 O O . ARG A 1 223 ? 7.190 -9.615 -3.764 1.00 91.62 223 ARG A O 1
ATOM 1757 N N . VAL A 1 224 ? 6.279 -9.904 -5.811 1.00 92.69 224 VAL A N 1
ATOM 1758 C CA . VAL A 1 224 ? 4.881 -9.951 -5.376 1.00 92.69 224 VAL A CA 1
ATOM 1759 C C . VAL A 1 224 ? 4.239 -11.246 -5.854 1.00 92.69 224 VAL A C 1
ATOM 1761 O O . VAL A 1 224 ? 4.328 -11.615 -7.023 1.00 92.69 224 VAL A O 1
ATOM 1764 N N . ASN A 1 225 ? 3.601 -11.943 -4.918 1.00 93.44 225 ASN A N 1
ATOM 1765 C CA . ASN A 1 225 ? 2.866 -13.171 -5.178 1.00 93.44 225 ASN A CA 1
ATOM 1766 C C . ASN A 1 225 ? 1.396 -12.881 -5.517 1.00 93.44 225 ASN A C 1
ATOM 1768 O O . ASN A 1 225 ? 0.820 -11.886 -5.069 1.00 93.44 225 ASN A O 1
ATOM 1772 N N . ILE A 1 226 ? 0.756 -13.820 -6.216 1.00 94.44 226 ILE A N 1
ATOM 1773 C CA . ILE A 1 226 ? -0.695 -13.817 -6.440 1.00 94.44 226 ILE A CA 1
ATOM 1774 C C . ILE A 1 226 ? -1.410 -13.757 -5.079 1.00 94.44 226 ILE A C 1
ATOM 1776 O O . ILE A 1 226 ? -1.087 -14.511 -4.160 1.00 94.44 226 ILE A O 1
ATOM 1780 N N . GLY A 1 227 ? -2.362 -12.836 -4.929 1.00 94.12 227 GLY A N 1
ATOM 1781 C CA . GLY A 1 227 ? -3.084 -12.603 -3.675 1.00 94.12 227 GLY A CA 1
ATOM 1782 C C . GLY A 1 227 ? -2.341 -11.734 -2.648 1.00 94.12 227 GLY A C 1
ATOM 1783 O O . GLY A 1 227 ? -2.898 -11.434 -1.589 1.00 94.12 227 GLY A O 1
ATOM 1784 N N . GLN A 1 228 ? -1.116 -11.277 -2.930 1.00 96.19 228 GLN A N 1
ATOM 1785 C CA . GLN A 1 228 ? -0.366 -10.406 -2.023 1.00 96.19 228 GLN A CA 1
ATOM 1786 C C . GLN A 1 228 ? -0.847 -8.948 -2.100 1.00 96.19 228 GLN A C 1
ATOM 1788 O O . GLN A 1 228 ? -1.026 -8.362 -3.169 1.00 96.19 228 GLN A O 1
ATOM 1793 N N . ILE A 1 229 ? -1.039 -8.341 -0.927 1.00 96.94 229 ILE A N 1
ATOM 1794 C CA . ILE A 1 229 ? -1.514 -6.960 -0.784 1.00 96.94 229 ILE A CA 1
ATOM 1795 C C . ILE A 1 229 ? -0.354 -5.980 -1.005 1.00 96.94 229 ILE A C 1
ATOM 1797 O O . ILE A 1 229 ? 0.601 -5.976 -0.230 1.00 96.94 229 ILE A O 1
ATOM 1801 N N . ILE A 1 230 ? -0.482 -5.101 -2.002 1.00 96.50 230 ILE A N 1
ATOM 1802 C CA . ILE A 1 230 ? 0.494 -4.054 -2.347 1.00 96.50 230 ILE A CA 1
ATOM 1803 C C . ILE A 1 230 ? 0.243 -2.785 -1.522 1.00 96.50 230 ILE A C 1
ATOM 1805 O O . ILE A 1 230 ? 1.116 -2.310 -0.791 1.00 96.50 230 ILE A O 1
ATOM 1809 N N . LEU A 1 231 ? -0.976 -2.244 -1.618 1.00 97.31 231 LEU A N 1
ATOM 1810 C CA . LEU A 1 231 ? -1.411 -1.024 -0.931 1.00 97.31 231 LEU A CA 1
ATOM 1811 C C . LEU A 1 231 ? -2.561 -1.335 0.020 1.00 97.31 231 LEU A C 1
ATOM 1813 O O . LEU A 1 231 ? -3.395 -2.199 -0.243 1.00 97.31 231 LEU A O 1
ATOM 1817 N N . SER A 1 232 ? -2.626 -0.614 1.132 1.00 97.62 232 SER A N 1
ATOM 1818 C CA . SER A 1 232 ? -3.737 -0.660 2.081 1.00 97.62 232 SER A CA 1
ATOM 1819 C C . SER A 1 232 ? -4.095 0.745 2.524 1.00 97.62 232 SER A C 1
ATOM 1821 O O . SER A 1 232 ? -3.208 1.534 2.836 1.00 97.62 232 SER A O 1
ATOM 1823 N N . ILE A 1 233 ? -5.382 1.063 2.579 1.00 97.44 233 ILE A N 1
ATOM 1824 C CA . ILE A 1 233 ? -5.864 2.357 3.063 1.00 97.44 233 ILE A CA 1
ATOM 1825 C C . ILE A 1 233 ? -6.965 2.088 4.083 1.00 97.44 233 ILE A C 1
ATOM 1827 O O . ILE A 1 233 ? -7.941 1.417 3.747 1.00 97.44 233 ILE A O 1
ATOM 1831 N N . ARG A 1 234 ? -6.809 2.611 5.308 1.00 96.88 234 ARG A N 1
ATOM 1832 C CA . ARG A 1 234 ? -7.875 2.642 6.320 1.00 96.88 234 ARG A CA 1
ATOM 1833 C C . ARG A 1 234 ? -8.472 4.045 6.452 1.00 96.88 234 ARG A C 1
ATOM 1835 O O . ARG A 1 234 ? -7.728 5.028 6.428 1.00 96.88 234 ARG A O 1
ATOM 1842 N N . THR A 1 235 ? -9.795 4.131 6.579 1.00 96.50 235 THR A N 1
ATOM 1843 C CA . THR A 1 235 ? -10.567 5.385 6.688 1.00 96.50 235 THR A CA 1
ATOM 1844 C C . THR A 1 235 ? -11.821 5.208 7.545 1.00 96.50 235 THR A C 1
ATOM 1846 O O . THR A 1 235 ? -12.139 4.114 8.010 1.00 96.50 235 THR A O 1
ATOM 1849 N N . LYS A 1 236 ? -12.580 6.295 7.712 1.00 95.62 236 LYS A N 1
ATOM 1850 C CA . LYS A 1 236 ? -14.009 6.234 8.042 1.00 95.62 236 LYS A CA 1
ATOM 1851 C C . LYS A 1 236 ? -14.804 5.677 6.855 1.00 95.62 236 LYS A C 1
ATOM 1853 O O . LYS A 1 236 ? -14.367 5.799 5.707 1.00 95.62 236 LYS A O 1
ATOM 1858 N N . GLU A 1 237 ? -15.967 5.090 7.126 1.00 94.06 237 GLU A N 1
ATOM 1859 C CA . GLU A 1 237 ? -16.821 4.457 6.106 1.00 94.06 237 GLU A CA 1
ATOM 1860 C C . GLU A 1 237 ? -17.414 5.463 5.112 1.00 94.06 237 GLU A C 1
ATOM 1862 O O . GLU A 1 237 ? -17.511 5.158 3.926 1.00 94.06 237 GLU A O 1
ATOM 1867 N N . SER A 1 238 ? -17.671 6.701 5.546 1.00 95.12 238 SER A N 1
ATOM 1868 C CA . SER A 1 238 ? -18.095 7.812 4.679 1.00 95.12 238 SER A CA 1
ATOM 1869 C C . SER A 1 238 ? -17.154 8.067 3.492 1.00 95.12 238 SER A C 1
ATOM 1871 O O . SER A 1 238 ? -17.597 8.483 2.426 1.00 95.12 238 SER A O 1
ATOM 1873 N N . ASN A 1 239 ? -15.858 7.776 3.646 1.00 95.38 239 ASN A N 1
ATOM 1874 C CA . ASN A 1 239 ? -14.843 7.998 2.615 1.00 95.38 239 ASN A CA 1
ATOM 1875 C C . ASN A 1 239 ? -14.587 6.764 1.726 1.00 95.38 239 ASN A C 1
ATOM 1877 O O . ASN A 1 239 ? -13.687 6.805 0.884 1.00 95.38 239 ASN A O 1
ATOM 1881 N N . ALA A 1 240 ? -15.353 5.674 1.871 1.00 95.38 240 ALA A N 1
ATOM 1882 C CA . ALA A 1 240 ? -15.120 4.420 1.147 1.00 95.38 240 ALA A CA 1
ATOM 1883 C C . ALA A 1 240 ? -15.050 4.609 -0.382 1.00 95.38 240 ALA A C 1
ATOM 1885 O O . ALA A 1 240 ? -14.107 4.138 -1.018 1.00 95.38 240 ALA A O 1
ATOM 1886 N N . ALA A 1 241 ? -15.981 5.368 -0.974 1.00 96.50 241 ALA A N 1
ATOM 1887 C CA . ALA A 1 241 ? -15.992 5.645 -2.414 1.00 96.50 241 ALA A CA 1
ATOM 1888 C C . ALA A 1 241 ? -14.729 6.397 -2.891 1.00 96.50 241 ALA A C 1
ATOM 1890 O O . ALA A 1 241 ? -14.158 6.064 -3.932 1.00 96.50 241 ALA A O 1
ATOM 1891 N N . VAL A 1 242 ? -14.240 7.356 -2.094 1.00 96.88 242 VAL A N 1
ATOM 1892 C CA . VAL A 1 242 ? -13.011 8.120 -2.376 1.00 96.88 242 VAL A CA 1
ATOM 1893 C C . VAL A 1 242 ? -11.788 7.198 -2.373 1.00 96.88 242 VAL A C 1
ATOM 1895 O O . VAL A 1 242 ? -10.922 7.304 -3.242 1.00 96.88 242 VAL A O 1
ATOM 1898 N N . VAL A 1 243 ? -11.725 6.259 -1.426 1.00 96.94 243 VAL A N 1
ATOM 1899 C CA . VAL A 1 243 ? -10.638 5.273 -1.330 1.00 96.94 243 VAL A CA 1
ATOM 1900 C C . VAL A 1 243 ? -10.656 4.299 -2.510 1.00 96.94 243 VAL A C 1
ATOM 1902 O O . VAL A 1 243 ? -9.602 4.025 -3.083 1.00 96.94 243 VAL A O 1
ATOM 1905 N N . MET A 1 244 ? -11.831 3.809 -2.913 1.00 96.94 244 MET A N 1
ATOM 1906 C CA . MET A 1 244 ? -11.962 2.900 -4.059 1.00 96.94 244 MET A CA 1
ATOM 1907 C C . MET A 1 244 ? -11.466 3.554 -5.358 1.00 96.94 244 MET A C 1
ATOM 1909 O O . MET A 1 244 ? -10.689 2.947 -6.097 1.00 96.94 244 MET A O 1
ATOM 1913 N N . GLU A 1 245 ? -11.82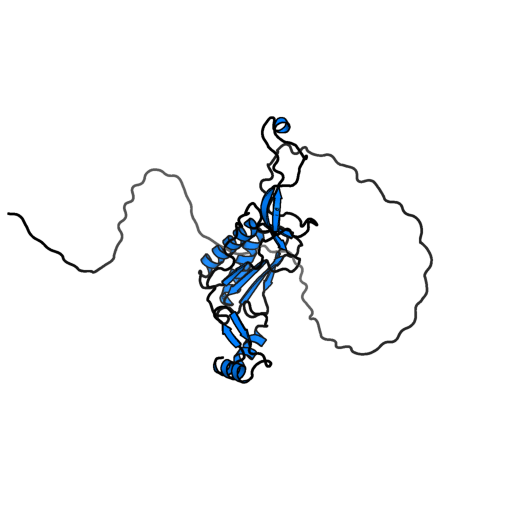5 4.817 -5.605 1.00 97.38 245 GLU A N 1
ATOM 1914 C CA . GLU A 1 245 ? -11.331 5.578 -6.760 1.00 97.38 245 GLU A CA 1
ATOM 1915 C C . GLU A 1 245 ? -9.825 5.897 -6.654 1.00 97.38 245 GLU A C 1
ATOM 1917 O O . GLU A 1 245 ? -9.109 5.837 -7.657 1.00 97.38 245 GLU A O 1
ATOM 1922 N N . ALA A 1 246 ? -9.296 6.149 -5.449 1.00 97.75 246 ALA A N 1
ATOM 1923 C CA . ALA A 1 246 ? -7.856 6.313 -5.229 1.00 97.75 246 ALA A CA 1
ATOM 1924 C C . ALA A 1 246 ? -7.062 5.053 -5.608 1.00 97.75 246 ALA A C 1
ATOM 1926 O O . ALA A 1 246 ? -6.049 5.140 -6.306 1.00 97.75 246 ALA A O 1
ATOM 1927 N N . LEU A 1 247 ? -7.535 3.878 -5.180 1.00 97.69 247 LEU A N 1
ATOM 1928 C CA . LEU A 1 247 ? -6.916 2.592 -5.503 1.00 97.69 247 LEU A CA 1
ATOM 1929 C C . LEU A 1 247 ? -7.075 2.247 -6.991 1.00 97.69 247 LEU A C 1
ATOM 1931 O O . LEU A 1 247 ? -6.125 1.752 -7.599 1.00 97.69 247 LEU A O 1
ATOM 1935 N N . ARG A 1 248 ? -8.209 2.596 -7.619 1.00 97.62 248 ARG A N 1
ATOM 1936 C CA . ARG A 1 248 ? -8.393 2.464 -9.076 1.00 97.62 248 ARG A CA 1
ATOM 1937 C C . ARG A 1 248 ? -7.385 3.310 -9.855 1.00 97.62 248 ARG A C 1
ATOM 1939 O O . ARG A 1 248 ? -6.873 2.844 -10.867 1.00 97.62 248 ARG A O 1
ATOM 1946 N N . ARG A 1 249 ? -7.067 4.521 -9.387 1.00 97.56 249 ARG A N 1
ATOM 1947 C CA . ARG A 1 249 ? -6.032 5.384 -9.989 1.00 97.56 249 ARG A CA 1
ATOM 1948 C C . ARG A 1 249 ? -4.620 4.843 -9.772 1.00 97.56 249 ARG A C 1
ATOM 1950 O O . ARG A 1 249 ? -3.827 4.855 -10.711 1.00 97.56 249 ARG A O 1
ATOM 1957 N N . ALA A 1 250 ? -4.327 4.337 -8.574 1.00 97.19 250 ALA A N 1
ATOM 1958 C CA . ALA A 1 250 ? -3.041 3.723 -8.246 1.00 97.19 250 ALA A CA 1
ATOM 1959 C C . ALA A 1 250 ? -2.758 2.460 -9.076 1.00 97.19 250 ALA A C 1
ATOM 1961 O O . ALA A 1 250 ? -1.621 2.256 -9.487 1.00 97.19 250 ALA A O 1
ATOM 1962 N N . ARG A 1 251 ? -3.790 1.662 -9.391 1.00 95.88 251 ARG A N 1
ATOM 1963 C CA . ARG A 1 251 ? -3.687 0.477 -10.260 1.00 95.88 251 ARG A CA 1
ATOM 1964 C C . ARG A 1 251 ? -3.003 0.771 -11.600 1.00 95.88 251 ARG A C 1
ATOM 1966 O O . ARG A 1 251 ? -2.129 0.020 -11.993 1.00 95.88 251 ARG A O 1
ATOM 1973 N N . TYR A 1 252 ? -3.306 1.896 -12.257 1.00 95.81 252 TYR A N 1
ATOM 1974 C CA . TYR A 1 252 ? -2.670 2.284 -13.533 1.00 95.81 252 TYR A CA 1
ATOM 1975 C C . TYR A 1 252 ? -1.179 2.675 -13.421 1.00 95.81 252 TYR A C 1
ATOM 1977 O O . TYR A 1 252 ? -0.617 3.215 -14.374 1.00 95.81 252 TYR A O 1
ATOM 1985 N N . LYS A 1 253 ? -0.555 2.511 -12.249 1.00 96.38 253 LYS A N 1
ATOM 1986 C CA . LYS A 1 253 ? 0.887 2.702 -12.023 1.00 96.38 253 LYS A CA 1
ATOM 1987 C C . LYS A 1 253 ? 1.633 1.392 -11.800 1.00 96.38 253 LYS A C 1
ATOM 1989 O O . LYS A 1 253 ? 2.855 1.428 -11.711 1.00 96.38 253 LYS A O 1
ATOM 1994 N N . PHE A 1 254 ? 0.916 0.276 -11.727 1.00 94.25 254 PHE A N 1
ATOM 1995 C CA . PHE A 1 254 ? 1.498 -1.053 -11.688 1.00 94.25 254 PHE A CA 1
ATOM 1996 C C . PHE A 1 254 ? 1.336 -1.738 -13.053 1.00 94.25 254 PHE A C 1
ATOM 1998 O O . PHE A 1 254 ? 0.364 -1.460 -13.762 1.00 94.25 254 PHE A O 1
ATOM 2005 N N . PRO A 1 255 ? 2.288 -2.601 -13.442 1.00 92.69 255 PRO A N 1
ATOM 2006 C CA . PRO A 1 255 ? 2.081 -3.559 -14.525 1.00 92.69 255 PRO A CA 1
ATOM 2007 C C . PRO A 1 255 ? 1.017 -4.593 -14.137 1.00 92.69 255 PRO A C 1
ATOM 2009 O O . PRO A 1 255 ? 0.580 -4.610 -12.996 1.00 92.69 255 PRO A O 1
ATOM 2012 N N . GLY A 1 256 ? 0.605 -5.459 -15.062 1.00 90.81 256 GLY A N 1
ATOM 2013 C CA . GLY A 1 256 ? -0.225 -6.621 -14.728 1.00 90.81 256 GLY A CA 1
ATOM 2014 C C . GLY A 1 256 ? -1.659 -6.314 -14.270 1.00 90.81 256 GLY A C 1
ATOM 2015 O O . GLY A 1 256 ? -2.246 -5.277 -14.601 1.00 90.81 256 GLY A O 1
ATOM 2016 N N . ARG A 1 257 ? -2.264 -7.258 -13.539 1.00 93.19 257 ARG A N 1
ATOM 2017 C CA . ARG A 1 257 ? -3.657 -7.182 -13.057 1.00 93.19 257 ARG A CA 1
ATOM 2018 C C . ARG A 1 257 ? -3.732 -7.048 -11.539 1.00 93.19 257 ARG A C 1
ATOM 2020 O O . ARG A 1 257 ? -3.431 -7.989 -10.813 1.00 93.19 257 ARG A O 1
ATOM 2027 N N . GLN A 1 258 ? -4.266 -5.926 -11.047 1.00 95.44 258 GLN A N 1
ATOM 2028 C CA . GLN A 1 258 ? -4.609 -5.766 -9.626 1.00 95.44 258 GLN A CA 1
ATOM 2029 C C . GLN A 1 258 ? -6.115 -5.688 -9.381 1.00 95.44 258 GLN A C 1
ATOM 2031 O O . GLN A 1 258 ? -6.862 -4.959 -10.051 1.00 95.44 258 GLN A O 1
ATOM 2036 N N . LYS A 1 259 ? -6.537 -6.390 -8.330 1.00 96.50 259 LYS A N 1
ATOM 2037 C CA . LYS A 1 259 ? -7.890 -6.384 -7.774 1.00 96.50 259 LYS A CA 1
ATOM 2038 C C . LYS A 1 259 ? -7.955 -5.424 -6.585 1.00 96.50 259 LYS A C 1
ATOM 2040 O O . LYS A 1 259 ? -7.003 -5.299 -5.815 1.00 96.50 259 LYS A O 1
ATOM 2045 N N . ILE A 1 260 ? -9.089 -4.742 -6.435 1.00 97.62 260 ILE A N 1
ATOM 2046 C CA . ILE A 1 260 ? -9.382 -3.913 -5.260 1.00 97.62 260 ILE A CA 1
ATOM 2047 C C . ILE A 1 260 ? -10.327 -4.719 -4.375 1.00 97.62 260 ILE A C 1
ATOM 2049 O O . ILE A 1 260 ? -11.382 -5.144 -4.840 1.00 97.62 260 ILE A O 1
ATOM 2053 N N . ILE A 1 261 ? -9.942 -4.943 -3.121 1.00 97.12 261 ILE A N 1
ATOM 2054 C CA . ILE A 1 261 ? -10.685 -5.775 -2.170 1.00 97.12 261 ILE A CA 1
ATOM 2055 C C . ILE A 1 261 ? -11.043 -4.931 -0.948 1.00 97.12 261 ILE A C 1
ATOM 2057 O O . ILE A 1 261 ? -10.168 -4.340 -0.313 1.00 97.12 261 ILE A O 1
ATOM 2061 N N . ILE A 1 262 ? -12.330 -4.890 -0.605 1.00 97.06 262 ILE A N 1
ATOM 2062 C CA . ILE A 1 262 ? -12.812 -4.305 0.651 1.00 97.06 262 ILE A CA 1
ATOM 2063 C C . ILE A 1 262 ? -12.622 -5.346 1.756 1.00 97.06 262 ILE A C 1
ATOM 2065 O O . ILE A 1 262 ? -13.032 -6.498 1.617 1.00 97.06 262 ILE A O 1
ATOM 2069 N N . SER A 1 263 ? -11.979 -4.953 2.852 1.00 95.81 263 SER A N 1
ATOM 2070 C CA . SER A 1 263 ? -11.713 -5.848 3.974 1.00 95.81 263 SER A CA 1
ATOM 2071 C C . SER A 1 263 ? -12.937 -5.996 4.878 1.00 95.81 263 SER A C 1
ATOM 2073 O O . SER A 1 263 ? -13.607 -5.015 5.200 1.00 95.81 263 SER A O 1
ATOM 2075 N N . ARG A 1 264 ? -13.181 -7.222 5.358 1.00 95.69 264 ARG A N 1
ATOM 2076 C CA . ARG A 1 264 ? -14.130 -7.508 6.455 1.00 95.69 264 ARG A CA 1
ATOM 2077 C C . ARG A 1 264 ? -13.542 -7.198 7.843 1.00 95.69 264 ARG A C 1
ATOM 2079 O O . ARG A 1 264 ? -14.252 -7.257 8.846 1.00 95.69 264 ARG A O 1
ATOM 2086 N N . LYS A 1 265 ? -12.242 -6.886 7.899 1.00 96.12 265 LYS A N 1
ATOM 2087 C CA . LYS A 1 265 ? -11.497 -6.600 9.129 1.00 96.12 265 LYS A CA 1
ATOM 2088 C C . LYS A 1 265 ? -11.642 -5.147 9.560 1.00 96.12 265 LYS A C 1
ATOM 2090 O O . LYS A 1 265 ? -11.877 -4.272 8.727 1.00 96.12 265 LYS A O 1
ATOM 2095 N N . TRP A 1 266 ? -11.447 -4.887 10.850 1.00 95.12 266 TRP A N 1
ATOM 2096 C CA . TRP A 1 266 ? -11.438 -3.522 11.372 1.00 95.12 266 TRP A CA 1
ATOM 2097 C C . TRP A 1 266 ? -10.108 -2.827 11.043 1.00 95.12 266 TRP A C 1
ATOM 2099 O O . TRP A 1 266 ? -9.068 -3.123 11.642 1.00 95.12 266 TRP A O 1
ATOM 2109 N N . GLY A 1 267 ? -10.113 -1.903 10.081 1.00 94.69 267 GLY A N 1
ATOM 2110 C CA . GLY A 1 267 ? -8.926 -1.132 9.707 1.00 94.69 267 GLY A CA 1
ATOM 2111 C C . GLY A 1 267 ? -7.731 -2.018 9.315 1.00 94.69 267 GLY A C 1
ATOM 2112 O O . GLY A 1 267 ? -7.803 -2.833 8.399 1.00 94.69 267 GLY A O 1
ATOM 2113 N N . PHE A 1 268 ? -6.604 -1.861 10.019 1.00 94.94 268 PHE A N 1
ATOM 2114 C CA . PHE A 1 268 ? -5.389 -2.677 9.827 1.00 94.94 268 PHE A CA 1
ATOM 2115 C C . PHE A 1 268 ? -5.233 -3.811 10.859 1.00 94.94 268 PHE A C 1
ATOM 2117 O O . PHE A 1 268 ? -4.148 -4.380 10.968 1.00 94.94 268 PHE A O 1
ATOM 2124 N N . THR A 1 269 ? -6.279 -4.135 11.623 1.00 94.88 269 THR A N 1
ATOM 2125 C CA . THR A 1 269 ? -6.250 -5.261 12.570 1.00 94.88 269 THR A CA 1
ATOM 2126 C C . THR A 1 269 ? -6.417 -6.611 11.864 1.00 94.88 269 THR A C 1
ATOM 2128 O O . THR A 1 269 ? -6.713 -6.691 10.669 1.00 94.88 269 THR A O 1
ATOM 2131 N N . ASN A 1 270 ? -6.223 -7.696 12.619 1.00 93.75 270 ASN A N 1
ATOM 2132 C CA . ASN A 1 270 ? -6.408 -9.059 12.125 1.00 93.75 270 ASN A CA 1
ATOM 2133 C C . ASN A 1 270 ? -7.816 -9.629 12.370 1.00 93.75 270 ASN A C 1
ATOM 2135 O O . ASN A 1 270 ? -8.128 -10.649 11.753 1.00 93.75 270 ASN A O 1
ATOM 2139 N N . VAL A 1 271 ? -8.639 -8.976 13.194 1.00 94.38 271 VAL A N 1
ATOM 2140 C CA . VAL A 1 271 ? -9.994 -9.407 13.588 1.00 94.38 271 VAL A CA 1
ATOM 2141 C C . VAL A 1 271 ? -11.073 -8.841 12.663 1.00 94.38 271 VAL A C 1
ATOM 2143 O O . VAL A 1 271 ? -10.870 -7.815 12.003 1.00 94.38 271 VAL A O 1
ATOM 2146 N N . ASN A 1 272 ? -12.232 -9.496 12.621 1.00 96.06 272 ASN A N 1
ATOM 2147 C CA . ASN A 1 272 ? -13.398 -9.003 11.881 1.00 96.06 272 ASN A CA 1
ATOM 2148 C C . ASN A 1 272 ? -14.056 -7.808 12.598 1.00 96.06 272 ASN A C 1
ATOM 2150 O O . ASN A 1 272 ? -13.848 -7.609 13.793 1.00 96.06 272 ASN A O 1
ATOM 2154 N N . LYS A 1 273 ? -14.863 -7.004 11.887 1.00 93.56 273 LYS A N 1
ATOM 2155 C CA . LYS A 1 273 ? -15.542 -5.836 12.492 1.00 93.56 273 LYS A CA 1
ATOM 2156 C C . LYS A 1 273 ? -16.418 -6.201 13.698 1.00 93.56 273 LYS A C 1
ATOM 2158 O O . LYS A 1 273 ? -16.298 -5.569 14.738 1.00 93.56 273 LYS A O 1
ATOM 2163 N N . GLU A 1 274 ? -17.256 -7.227 13.564 1.00 94.06 274 GLU A N 1
ATOM 2164 C CA . GLU A 1 274 ? -18.153 -7.712 14.628 1.00 94.06 274 GLU A CA 1
ATOM 2165 C C . GLU A 1 274 ? -17.374 -8.215 15.854 1.00 94.06 274 GLU A C 1
ATOM 2167 O O . GLU A 1 274 ? -17.694 -7.891 16.993 1.00 94.06 274 GLU A O 1
ATOM 2172 N N . GLU A 1 275 ? -16.305 -8.972 15.610 1.00 93.81 275 GLU A N 1
ATOM 2173 C CA . GLU A 1 275 ? -15.418 -9.516 16.640 1.00 93.81 275 GLU A CA 1
ATOM 2174 C C . GLU A 1 275 ? -14.662 -8.406 17.388 1.00 93.81 275 GLU A C 1
ATOM 2176 O O . GLU A 1 275 ? -14.525 -8.468 18.607 1.00 93.81 275 GLU A O 1
ATOM 2181 N N . TYR A 1 276 ? -14.216 -7.360 16.683 1.00 94.38 276 TYR A N 1
ATOM 2182 C CA . TYR A 1 276 ? -13.567 -6.201 17.300 1.00 94.38 276 TYR A CA 1
ATOM 2183 C C . TYR A 1 276 ? -14.492 -5.466 18.277 1.00 94.38 276 TYR A C 1
ATOM 2185 O O . TYR A 1 276 ? -14.040 -5.074 19.351 1.00 94.38 276 TYR A O 1
ATOM 2193 N N . LEU A 1 277 ? -15.775 -5.310 17.929 1.00 93.25 277 LEU A N 1
ATOM 2194 C CA . LEU A 1 277 ? -16.769 -4.682 18.804 1.00 93.25 277 LEU A CA 1
ATOM 2195 C C . LEU A 1 277 ? -16.980 -5.508 20.083 1.00 93.25 277 LEU A C 1
ATOM 2197 O O . LEU A 1 277 ? -16.825 -4.965 21.174 1.00 93.25 277 LEU A O 1
ATOM 2201 N N . ARG A 1 278 ? -17.171 -6.830 19.965 1.00 94.69 278 ARG A N 1
ATOM 2202 C CA . ARG A 1 278 ? -17.279 -7.733 21.130 1.00 94.69 278 ARG A CA 1
ATOM 2203 C C . ARG A 1 278 ? -16.038 -7.688 22.024 1.00 94.69 278 ARG A C 1
ATOM 2205 O O . ARG A 1 278 ? -16.148 -7.521 23.231 1.00 94.69 278 ARG A O 1
ATOM 2212 N N . LEU A 1 279 ? -14.835 -7.761 21.447 1.00 92.44 279 LEU A N 1
ATOM 2213 C CA . LEU A 1 279 ? -13.580 -7.691 22.213 1.00 92.44 279 LEU A CA 1
ATOM 2214 C C . LEU A 1 279 ? -13.373 -6.336 22.915 1.00 92.44 279 LEU A C 1
ATOM 2216 O O . LEU A 1 279 ? -12.637 -6.263 23.904 1.00 92.44 279 LEU A O 1
ATOM 2220 N N . LYS A 1 280 ? -13.998 -5.270 22.405 1.00 91.38 280 LYS A N 1
ATOM 2221 C CA . LYS A 1 280 ? -14.011 -3.943 23.021 1.00 91.38 280 LYS A CA 1
ATOM 2222 C C . LYS A 1 280 ? -15.028 -3.857 24.162 1.00 91.38 280 LYS A C 1
ATOM 2224 O O . LYS A 1 280 ? -14.683 -3.345 25.220 1.00 91.38 280 LYS A O 1
ATOM 2229 N N . GLU A 1 281 ? -16.223 -4.416 23.985 1.00 92.75 281 GLU A N 1
ATOM 2230 C CA . GLU A 1 281 ? -17.236 -4.571 25.043 1.00 92.75 281 GLU A CA 1
ATOM 2231 C C . GLU A 1 281 ? -16.711 -5.433 26.208 1.00 92.75 281 GLU A C 1
ATOM 2233 O O . GLU A 1 281 ? -16.861 -5.065 27.370 1.00 92.75 281 GLU A O 1
ATOM 2238 N N . GLU A 1 282 ? -15.990 -6.520 25.907 1.00 91.38 282 GLU A N 1
ATOM 2239 C CA . GLU A 1 282 ? -15.313 -7.392 26.882 1.00 91.38 282 GLU A CA 1
ATOM 2240 C C . GLU A 1 282 ? -14.089 -6.745 27.576 1.00 91.38 282 GLU A C 1
AT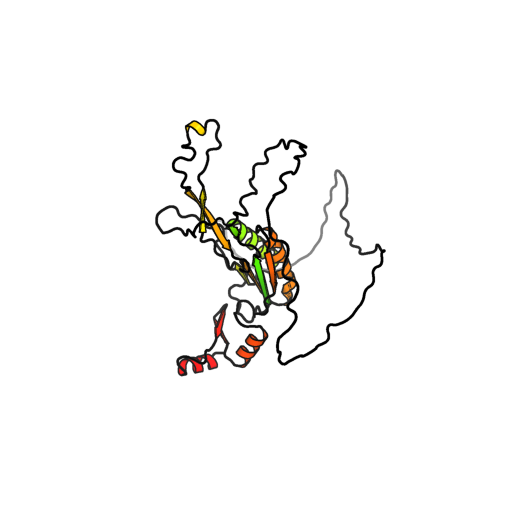OM 2242 O O . GLU A 1 282 ? -13.466 -7.388 28.423 1.00 91.38 282 GLU A O 1
ATOM 2247 N N . LYS A 1 283 ? -13.692 -5.512 27.216 1.00 91.00 283 LYS A N 1
ATOM 2248 C CA . LYS A 1 283 ? -12.466 -4.836 27.702 1.00 91.00 283 LYS A CA 1
ATOM 2249 C C . LYS A 1 283 ? -11.184 -5.658 27.515 1.00 91.00 283 LYS A C 1
ATOM 2251 O O . LYS A 1 283 ? -10.309 -5.734 28.379 1.00 91.00 283 LYS A O 1
ATOM 2256 N N . ARG A 1 284 ? -11.051 -6.300 26.352 1.00 89.81 284 ARG A N 1
ATOM 2257 C CA . ARG A 1 284 ? -9.876 -7.114 25.973 1.00 89.81 284 ARG A CA 1
ATOM 2258 C C . ARG A 1 284 ? -8.997 -6.452 24.915 1.00 89.81 284 ARG A C 1
ATOM 2260 O O . ARG A 1 284 ? -8.041 -7.065 24.434 1.00 89.81 284 ARG A O 1
ATOM 2267 N N . VAL A 1 285 ? -9.313 -5.208 24.570 1.00 93.06 285 VAL A N 1
ATOM 2268 C CA . VAL A 1 285 ? -8.626 -4.361 23.593 1.00 93.06 285 VAL A CA 1
ATOM 2269 C C . VAL A 1 285 ? -7.909 -3.240 24.338 1.00 93.06 285 VAL A C 1
ATOM 2271 O O . VAL A 1 285 ? -8.548 -2.333 24.853 1.00 93.06 285 VAL A O 1
ATOM 2274 N N . LEU A 1 286 ? -6.578 -3.286 24.369 1.00 91.69 286 LEU A N 1
ATOM 2275 C CA . LEU A 1 286 ? -5.745 -2.202 24.884 1.00 91.69 286 LEU A CA 1
ATOM 2276 C C . LEU A 1 286 ? -5.278 -1.327 23.712 1.00 91.69 286 LEU A C 1
ATOM 2278 O O . LEU A 1 286 ? -4.745 -1.836 22.720 1.00 91.69 286 LEU A O 1
ATOM 2282 N N . GLN A 1 287 ? -5.473 -0.012 23.810 1.00 90.06 287 GLN A N 1
ATOM 2283 C CA . GLN A 1 287 ? -5.026 0.930 22.782 1.00 90.06 287 GLN A CA 1
ATOM 2284 C C . GLN A 1 287 ? -3.498 1.109 22.822 1.00 90.06 287 GLN A C 1
ATOM 2286 O O . GLN A 1 287 ? -2.930 1.410 23.868 1.00 90.06 287 GLN A O 1
ATOM 2291 N N . ASP A 1 288 ? -2.839 0.968 21.668 1.00 90.31 288 ASP A N 1
ATOM 2292 C CA . ASP A 1 288 ? -1.384 1.103 21.507 1.00 90.31 288 ASP A CA 1
ATOM 2293 C C . ASP A 1 288 ? -1.074 2.069 20.350 1.00 90.31 288 ASP A C 1
ATOM 2295 O O . ASP A 1 288 ? -0.679 1.696 19.238 1.00 90.31 288 ASP A O 1
ATOM 2299 N N . GLY A 1 289 ? -1.381 3.347 20.592 1.00 90.31 289 GLY A N 1
ATOM 2300 C CA . GLY A 1 289 ? -1.211 4.441 19.637 1.00 90.31 289 GLY A CA 1
ATOM 2301 C C . GLY A 1 289 ? -1.980 4.221 18.331 1.00 90.31 289 GLY A C 1
ATOM 2302 O O . GLY A 1 289 ? -3.172 4.503 18.238 1.00 90.31 289 GLY A O 1
ATOM 2303 N N . ALA A 1 290 ? -1.279 3.749 17.296 1.00 90.44 290 ALA A N 1
ATOM 2304 C CA . ALA A 1 290 ? -1.850 3.492 15.971 1.00 90.44 290 ALA A CA 1
ATOM 2305 C C . ALA A 1 290 ? -2.417 2.069 15.789 1.00 90.44 290 ALA A C 1
ATOM 2307 O O . ALA A 1 290 ? -3.112 1.810 14.794 1.00 90.44 290 ALA A O 1
ATOM 2308 N N . TYR A 1 291 ? -2.101 1.167 16.722 1.00 93.94 291 TYR A N 1
ATOM 2309 C CA . TYR A 1 291 ? -2.474 -0.245 16.755 1.00 93.94 291 TYR A CA 1
ATOM 2310 C C . TYR A 1 291 ? -3.201 -0.584 18.069 1.00 93.94 291 TYR A C 1
ATOM 2312 O O . TYR A 1 291 ? -3.545 0.292 18.863 1.00 93.94 291 TYR A O 1
ATOM 2320 N N . VAL A 1 292 ? -3.509 -1.866 18.249 1.00 93.19 292 VAL A N 1
ATOM 2321 C CA . VAL A 1 292 ? -4.202 -2.426 19.411 1.00 93.19 292 VAL A CA 1
ATOM 2322 C C . VAL A 1 292 ? -3.440 -3.661 19.869 1.00 93.19 292 VAL A C 1
ATOM 2324 O O . VAL A 1 292 ? -3.027 -4.479 19.041 1.00 93.19 292 VAL A O 1
ATOM 2327 N N . GLN A 1 293 ? -3.296 -3.807 21.182 1.00 92.06 293 GLN A N 1
ATOM 2328 C CA . GLN A 1 293 ? -2.849 -5.037 21.822 1.00 92.06 293 GLN A CA 1
ATOM 2329 C C . GLN A 1 293 ? -4.066 -5.785 22.377 1.00 92.06 293 GLN A C 1
ATOM 2331 O O . GLN A 1 293 ? -4.982 -5.183 22.933 1.00 92.06 293 GLN A O 1
ATOM 2336 N N . TYR A 1 294 ? -4.082 -7.109 22.228 1.00 92.00 294 TYR A N 1
ATOM 2337 C CA . TYR A 1 294 ? -5.177 -7.954 22.710 1.00 92.00 294 TYR A CA 1
ATOM 2338 C C . TYR A 1 294 ? -4.783 -8.648 24.008 1.00 92.00 294 TYR A C 1
ATOM 2340 O O . TYR A 1 294 ? -3.744 -9.315 24.063 1.00 92.00 294 TYR A O 1
ATOM 2348 N N . ILE A 1 295 ? -5.634 -8.545 25.027 1.00 91.62 295 ILE A N 1
ATOM 2349 C CA . ILE A 1 295 ? -5.431 -9.226 26.305 1.00 91.62 295 ILE A CA 1
ATOM 2350 C C . ILE A 1 295 ? -5.708 -10.720 26.110 1.00 91.62 295 ILE A C 1
ATOM 2352 O O . ILE A 1 295 ? -6.823 -11.154 25.797 1.00 91.62 295 ILE A O 1
ATOM 2356 N N . ARG A 1 296 ? -4.649 -11.518 26.260 1.00 90.44 296 ARG A N 1
ATOM 2357 C CA . ARG A 1 296 ? -4.680 -12.973 26.088 1.00 90.44 296 ARG A CA 1
ATOM 2358 C C . ARG A 1 296 ? -5.080 -13.643 27.407 1.00 90.44 296 ARG A C 1
ATOM 2360 O O . ARG A 1 296 ? -4.626 -13.198 28.455 1.00 90.44 296 ARG A O 1
ATOM 2367 N N . PRO A 1 297 ? -5.816 -14.769 27.379 1.00 88.50 297 PRO A N 1
ATOM 2368 C CA . PRO A 1 297 ? -6.120 -15.541 28.590 1.00 88.50 297 PRO A CA 1
ATOM 2369 C C . PRO A 1 297 ? -4.890 -16.257 29.183 1.00 88.50 297 PRO A C 1
ATOM 2371 O O . PRO A 1 297 ? -4.969 -16.817 30.268 1.00 88.50 297 PRO A O 1
ATOM 2374 N N . ARG A 1 298 ? -3.750 -16.260 28.476 1.00 90.19 298 ARG A N 1
ATOM 2375 C CA . ARG A 1 298 ? -2.467 -16.820 28.930 1.00 90.19 298 ARG A CA 1
ATOM 2376 C C . ARG A 1 298 ? -1.491 -15.685 29.248 1.00 90.19 298 ARG A C 1
ATOM 2378 O O . ARG A 1 298 ? -1.429 -14.720 28.487 1.00 90.19 298 ARG A O 1
ATOM 2385 N N . GLY A 1 299 ? -0.704 -15.831 30.310 1.00 92.12 299 GLY A N 1
ATOM 2386 C CA . GLY A 1 299 ? 0.284 -14.847 30.768 1.00 92.12 299 GLY A CA 1
ATOM 2387 C C . GLY A 1 299 ? 0.267 -14.698 32.291 1.00 92.12 299 GLY A C 1
ATOM 2388 O O . GLY A 1 299 ? -0.416 -15.460 32.971 1.00 92.12 299 GLY A O 1
ATOM 2389 N N . ASN A 1 300 ? 0.996 -13.713 32.825 1.00 93.88 300 ASN A N 1
ATOM 2390 C CA . ASN A 1 300 ? 0.899 -13.364 34.244 1.00 93.88 300 ASN A CA 1
ATOM 2391 C C . ASN A 1 300 ? -0.492 -12.771 34.540 1.00 93.88 300 ASN A C 1
ATOM 2393 O O . ASN A 1 300 ? -0.867 -11.742 33.969 1.00 93.88 300 ASN A O 1
ATOM 2397 N N . LEU A 1 301 ? -1.237 -13.413 35.444 1.00 92.12 301 LEU A N 1
ATOM 2398 C CA . LEU A 1 301 ? -2.594 -13.025 35.822 1.00 92.12 301 LEU A CA 1
ATOM 2399 C C . LEU A 1 301 ? -2.659 -11.586 36.355 1.00 92.12 301 LEU A C 1
ATOM 2401 O O . LEU A 1 301 ? -3.519 -10.823 35.926 1.00 92.12 301 LEU A O 1
ATOM 2405 N N . GLU A 1 302 ? -1.719 -11.182 37.213 1.00 93.38 302 GLU A N 1
ATOM 2406 C CA . GLU A 1 302 ? -1.678 -9.832 37.797 1.00 93.38 302 GLU A CA 1
ATOM 2407 C C . GLU A 1 302 ? -1.540 -8.750 36.710 1.00 93.38 302 GLU A C 1
ATOM 2409 O O . GLU A 1 302 ? -2.212 -7.717 36.741 1.00 93.38 302 GLU A O 1
ATOM 2414 N N . THR A 1 303 ? -0.697 -9.001 35.703 1.00 91.81 303 THR A N 1
ATOM 2415 C CA . THR A 1 303 ? -0.511 -8.092 34.563 1.00 91.81 303 THR A CA 1
ATOM 2416 C C . THR A 1 303 ? -1.754 -8.041 33.677 1.00 91.81 303 THR A C 1
ATOM 2418 O O . THR A 1 303 ? -2.153 -6.960 33.248 1.00 91.81 303 THR A O 1
ATOM 2421 N N . ASN A 1 304 ? -2.400 -9.184 33.432 1.00 91.56 304 ASN A N 1
ATOM 2422 C CA . ASN A 1 304 ? -3.623 -9.249 32.633 1.00 91.56 304 ASN A CA 1
ATOM 2423 C C . ASN A 1 304 ? -4.791 -8.512 33.308 1.00 91.56 304 ASN A C 1
ATOM 2425 O O . ASN A 1 304 ? -5.449 -7.716 32.642 1.00 91.56 304 ASN A O 1
ATOM 2429 N N . LEU A 1 305 ? -4.987 -8.688 34.619 1.00 90.44 305 LEU A N 1
ATOM 2430 C CA . LEU A 1 305 ? -5.996 -7.958 35.397 1.00 90.44 305 LEU A CA 1
ATOM 2431 C C . LEU A 1 305 ? -5.736 -6.441 35.371 1.00 90.44 305 LEU A C 1
ATOM 2433 O O . LEU A 1 305 ? -6.640 -5.661 35.079 1.00 90.44 305 LEU A O 1
ATOM 2437 N N . ARG A 1 306 ? -4.483 -6.003 35.575 1.00 90.75 306 ARG A N 1
ATOM 2438 C CA . ARG A 1 306 ? -4.105 -4.580 35.439 1.00 90.75 306 ARG A CA 1
ATOM 2439 C C . ARG A 1 306 ? -4.362 -4.023 34.039 1.00 90.75 306 ARG A C 1
ATOM 2441 O O . ARG A 1 306 ? -4.731 -2.860 33.917 1.00 90.75 306 ARG A O 1
ATOM 2448 N N . ASN A 1 307 ? -4.168 -4.823 32.993 1.00 89.88 307 ASN A N 1
ATOM 2449 C CA . ASN A 1 307 ? -4.444 -4.404 31.621 1.00 89.88 307 ASN A CA 1
ATOM 2450 C C . ASN A 1 307 ? -5.951 -4.346 31.324 1.00 89.88 307 ASN A C 1
ATOM 2452 O O . ASN A 1 307 ? -6.369 -3.433 30.624 1.00 89.88 307 ASN A O 1
ATOM 2456 N N . GLN A 1 308 ? -6.770 -5.240 31.894 1.00 88.25 308 GLN A N 1
ATOM 2457 C CA . GLN A 1 308 ? -8.238 -5.186 31.780 1.00 88.25 308 GLN A CA 1
ATOM 2458 C C . GLN A 1 308 ? -8.833 -3.956 32.476 1.00 88.25 308 GLN A C 1
ATOM 2460 O O . GLN A 1 308 ? -9.817 -3.403 32.005 1.00 88.25 308 GLN A O 1
ATOM 2465 N N . LEU A 1 309 ? -8.216 -3.486 33.565 1.00 88.50 309 LEU A N 1
ATOM 2466 C CA . LEU A 1 309 ? -8.594 -2.227 34.223 1.00 88.50 309 LEU A CA 1
ATOM 2467 C C . LEU A 1 309 ? -8.193 -0.971 33.424 1.00 88.50 309 LEU A C 1
ATOM 2469 O O . LEU A 1 309 ? -8.683 0.117 33.719 1.00 88.50 309 LEU A O 1
ATOM 2473 N N . ARG A 1 310 ? -7.289 -1.105 32.444 1.00 85.31 310 ARG A N 1
ATOM 2474 C CA . ARG A 1 310 ? -6.826 -0.025 31.549 1.00 85.31 310 ARG A CA 1
ATOM 2475 C C . ARG A 1 310 ? -7.536 -0.012 30.188 1.00 85.31 310 ARG A C 1
ATOM 2477 O O . ARG A 1 310 ? -7.272 0.898 29.404 1.00 85.31 310 ARG A O 1
ATOM 2484 N N . ALA A 1 311 ? -8.354 -1.026 29.907 1.00 80.50 311 ALA A N 1
ATOM 2485 C CA . ALA A 1 311 ? -9.100 -1.219 28.664 1.00 80.50 311 ALA A CA 1
ATOM 2486 C C . ALA A 1 311 ? -10.558 -0.734 28.791 1.00 80.50 311 ALA A C 1
ATOM 2488 O O . ALA A 1 311 ? -11.052 -0.190 27.781 1.00 80.50 311 ALA A O 1
#

pLDDT: mean 70.29, std 29.26, range [23.03, 98.06]

Sequence (311 aa):
MTGTRLARAALMTQSLEDGTYAQLFGRKLIFSIFYYPLARSIERFAVIRSAPAEQVEASCSGPASEISQQRSEESQSAKRPRHIKRINNGSPSRSLLPLLQEQAVPQVEVQPWCPRPQGESVMDRIRIFDLGRKRASVDDFPFCAHLVSDEYEQLSSEALEAARICANKYVTKTSGKDSFHLRVRVHPFHVIRINKMLSCAGADRLQTGMRGAWGKPYGTVARVNIGQIILSIRTKESNAAVVMEALRRARYKFPGRQKIIISRKWGFTNVNKEEYLRLKEEKRVLQDGAYVQYIRPRGNLETNLRNQLRA